Protein AF-A0A7C6UXP1-F1 (afdb_monomer)

pLDDT: mean 87.67, std 15.22, range [20.73, 98.5]

Mean predicted aligned error: 6.03 Å

Secondary structure (DSSP, 8-state):
-------B---B---S--STTSHHHHHHHHHTTT-S-TT-S---EEEEB-TT--TT-S-GGG-S-EEEE-GGGGGGEEEEES-GGG--S--EEGGGTHHHHHHHHHHHHHHSEETTEE---HHHHHHHHHS--SS--S----SS--EEEEE-S---HHHHEEEEEEEGGGTTSHHHHHHHHHHHHHTPEEEEEPP-EEEGGG--SSSS-THHHHHHHHHIIIIITT-SEEEHHHHHHHHHHHHH-GGGTTTT--HHHHHHHHHHHHHHHHHH-

Sequence (273 aa):
MTYGFVNLINLLFGGKSAFIGGDRFLWEQRIFFDAYPPESIDRPKYGALNIFQYIDGASARFGSCFFTLKQDLIHHCTFAYGDSSTNPDTLCTCDTFAAVLANLFKDVKSNCRMLNQGIASEQEALAVLLNPCSKPKYIGRNLDYCIEVHIHGDIFLKDDVDCFYMDQSFQDTSFATQAEIMCQKYNIELNWIPERRLNIHSIGELFRGPKIQLLAQRIDSIFGNGQGVVNAFLIGQASRDIDLYPEKWANLGNKEQLFQYIKQIWHTVAYFG

Nearest PDB structures (foldseek):
  7dn8-assembly4_G  TM=6.723E-01  e=3.198E-06  Salmonella enterica subsp. enterica serovar Typhimurium str. LT2
  7dn9-assembly4_G  TM=6.473E-01  e=1.816E-06  Salmonella enterica subsp. enterica serovar Typhimurium str. LT2
  7yw4-assembly1_A  TM=7.973E-01  e=7.224E-01  Saccharomyces cerevisiae S288C
  7dha-assembly1_A  TM=5.820E-01  e=2.387E+00  Homo sapiens
  2p1r-assembly2_D  TM=4.359E-01  e=5.406E+00  Salmonella enterica subsp. enterica serovar Typhimurium str. LT2

Solvent-accessible surface area (backbone atoms only — not comparable to full-atom values): 15069 Å² total; per-residue (Å²): 132,87,73,91,67,55,63,37,33,40,76,50,88,69,62,99,29,65,50,90,86,22,68,46,33,55,47,49,32,63,78,52,71,55,74,58,56,91,85,51,84,70,60,70,44,33,27,25,50,31,85,77,34,28,63,54,44,37,40,28,60,80,44,69,56,36,42,28,25,43,51,79,55,45,80,39,26,37,38,26,65,34,65,62,89,74,63,58,96,56,78,27,39,66,92,46,41,65,58,43,51,50,53,46,44,49,40,15,70,76,67,37,20,55,66,80,43,82,30,89,37,57,67,57,50,49,51,49,68,75,54,65,75,95,61,66,76,48,77,58,55,26,60,74,45,35,38,29,32,37,35,53,68,90,82,46,66,61,82,37,40,44,37,38,38,37,32,46,59,38,59,98,37,74,64,42,57,52,48,52,54,50,24,64,75,36,72,29,49,79,41,77,30,79,57,41,47,29,53,37,87,75,50,56,47,82,70,83,30,64,64,42,33,59,51,39,51,52,41,11,57,75,70,45,78,60,71,53,45,43,35,59,47,52,52,52,52,44,58,52,42,46,74,77,44,46,79,85,45,50,92,82,35,56,75,68,53,45,55,51,47,54,53,38,40,47,46,48,29,45,54,72,53

Radius of gyration: 19.45 Å; Cα contacts (8 Å, |Δi|>4): 464; chains: 1; bounding box: 44×47×47 Å

Foldseek 3Di:
DPPPDFQDFFFADPDPQCAPPGPVVVLQCVLVVNPAPNPRPWDWTKGFTCQQQALQHQALLGARKGFTWDPVLQQQKKKDFWDCSVVGPDIGGPVRCVVSVVVQQVCCVPPCDRFQHRHNHPVRVVVPNVDGDPDHDYHSLHHTGGTMMIGGDDDDLQPITAAMEHEPVCPPHVVVVVVVVSCVVRVHHYHYDYWLKDQLVPDDQPQLGDLLSVVQQLLCVVPVVRPRMDTRVSLVVVLVCCVVPVVSVVVSHDPVVVVSSSSRNSSVSSNPD

Structure (mmCIF, N/CA/C/O backbone):
data_AF-A0A7C6UXP1-F1
#
_entry.id   AF-A0A7C6UXP1-F1
#
loop_
_atom_site.group_PDB
_atom_site.id
_atom_site.type_symbol
_atom_site.label_atom_id
_atom_site.label_alt_id
_atom_site.label_comp_id
_atom_site.label_asym_id
_atom_site.label_entity_id
_atom_site.label_seq_id
_atom_site.pdbx_PDB_ins_code
_atom_site.Cartn_x
_atom_site.Cartn_y
_atom_site.Cartn_z
_atom_site.occupancy
_atom_site.B_iso_or_equiv
_atom_site.auth_seq_id
_atom_site.auth_comp_id
_atom_site.auth_asym_id
_atom_site.auth_atom_id
_atom_site.pdbx_PDB_model_num
ATOM 1 N N . MET A 1 1 ? 6.575 -18.970 -22.494 1.00 25.41 1 MET A N 1
ATOM 2 C CA . MET A 1 1 ? 5.969 -19.279 -21.186 1.00 25.41 1 MET A CA 1
ATOM 3 C C . MET A 1 1 ? 5.063 -18.120 -20.845 1.00 25.41 1 MET A C 1
ATOM 5 O O . MET A 1 1 ? 5.551 -17.050 -20.520 1.00 25.41 1 MET A O 1
ATOM 9 N N . THR A 1 2 ? 3.767 -18.296 -21.064 1.00 20.73 2 THR A N 1
ATOM 10 C CA . THR A 1 2 ? 2.711 -17.366 -20.656 1.00 20.73 2 THR A CA 1
ATOM 11 C C . THR A 1 2 ? 2.689 -17.345 -19.135 1.00 20.73 2 THR A C 1
ATOM 13 O O . THR A 1 2 ? 2.105 -18.223 -18.503 1.00 20.73 2 THR A O 1
ATOM 16 N N . TYR A 1 3 ? 3.437 -16.415 -18.546 1.00 26.17 3 TYR A N 1
ATOM 17 C CA . TYR A 1 3 ? 3.461 -16.207 -17.108 1.00 26.17 3 TYR A CA 1
ATOM 18 C C . TYR A 1 3 ? 2.070 -15.733 -16.688 1.00 26.17 3 TYR A C 1
ATOM 20 O O . TYR A 1 3 ? 1.726 -14.573 -16.864 1.00 26.17 3 TYR A O 1
ATOM 28 N N . GLY A 1 4 ? 1.255 -16.653 -16.170 1.00 23.48 4 GLY A N 1
ATOM 29 C CA . GLY A 1 4 ? 0.053 -16.353 -15.397 1.00 23.48 4 GLY A CA 1
ATOM 30 C C . GLY A 1 4 ? 0.477 -15.802 -14.045 1.00 23.48 4 GLY A C 1
ATOM 31 O O . GLY A 1 4 ? 0.465 -16.498 -13.038 1.00 23.48 4 GLY A O 1
ATOM 32 N N . PHE A 1 5 ? 0.959 -14.571 -14.061 1.00 27.03 5 PHE A N 1
ATOM 33 C CA . PHE A 1 5 ? 1.295 -13.793 -12.893 1.00 27.03 5 PHE A CA 1
ATOM 34 C C . PHE A 1 5 ? 0.808 -12.397 -13.227 1.00 27.03 5 PHE A C 1
ATOM 36 O O . PHE A 1 5 ? 1.220 -11.828 -14.231 1.00 27.03 5 PHE A O 1
ATOM 43 N N . VAL A 1 6 ? -0.107 -11.872 -12.427 1.00 30.34 6 VAL A N 1
ATOM 44 C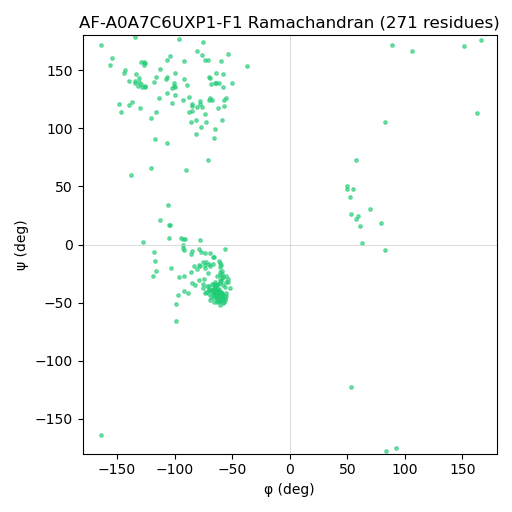 CA . VAL A 1 6 ? 0.183 -10.756 -11.537 1.00 30.34 6 VAL A CA 1
ATOM 45 C C . VAL A 1 6 ? -1.153 -10.133 -11.093 1.00 30.34 6 VAL A C 1
ATOM 47 O O . VAL A 1 6 ? -1.821 -9.479 -11.883 1.00 30.34 6 VAL A O 1
ATOM 50 N N . ASN A 1 7 ? -1.487 -10.247 -9.804 1.00 30.50 7 ASN A N 1
ATOM 51 C CA . ASN A 1 7 ? -2.390 -9.286 -9.164 1.00 30.50 7 ASN A CA 1
ATOM 52 C C . ASN A 1 7 ? -1.558 -8.018 -8.895 1.00 30.50 7 ASN A C 1
ATOM 54 O O . ASN A 1 7 ? -0.725 -8.010 -7.980 1.00 30.50 7 ASN A O 1
ATOM 58 N N . LEU A 1 8 ? -1.694 -6.988 -9.740 1.00 39.38 8 LEU A N 1
ATOM 59 C CA . LEU A 1 8 ? -0.901 -5.752 -9.653 1.00 39.38 8 LEU A CA 1
ATOM 60 C C . LEU A 1 8 ? -1.568 -4.731 -8.713 1.00 39.38 8 LEU A C 1
ATOM 62 O O . LEU A 1 8 ? -2.691 -4.338 -8.941 1.00 39.38 8 LEU A O 1
ATOM 66 N N . ILE A 1 9 ? -0.814 -4.233 -7.728 1.00 49.53 9 ILE A N 1
ATOM 67 C CA . ILE A 1 9 ? -0.727 -2.816 -7.299 1.00 49.53 9 ILE A CA 1
ATOM 68 C C . ILE A 1 9 ? -1.760 -2.192 -6.335 1.00 49.53 9 ILE A C 1
ATOM 70 O O . ILE A 1 9 ? -2.781 -1.633 -6.720 1.00 49.53 9 ILE A O 1
ATOM 74 N N . ASN A 1 10 ? -1.279 -2.018 -5.093 1.00 37.72 10 ASN A N 1
ATOM 75 C CA . ASN A 1 10 ? -1.648 -0.933 -4.173 1.00 37.72 10 ASN A CA 1
ATOM 76 C C . ASN A 1 10 ? -1.332 0.443 -4.780 1.00 37.72 10 ASN A C 1
ATOM 78 O O . ASN A 1 10 ? -0.167 0.807 -4.800 1.00 37.72 10 ASN A O 1
ATOM 82 N N . LEU A 1 11 ? -2.317 1.230 -5.213 1.00 33.97 11 LEU A N 1
ATOM 83 C CA . LEU A 1 11 ? -2.075 2.611 -5.648 1.00 33.97 11 LEU A CA 1
ATOM 84 C C . LEU A 1 11 ? -1.659 3.511 -4.483 1.00 33.97 11 LEU A C 1
ATOM 86 O O . LEU A 1 11 ? -2.385 3.628 -3.495 1.00 33.97 11 LEU A O 1
ATOM 90 N N . LEU A 1 12 ? -0.505 4.169 -4.615 1.00 43.88 12 LEU A N 1
ATOM 91 C CA . LEU A 1 12 ? 0.080 4.955 -3.533 1.00 43.88 12 LEU A CA 1
ATOM 92 C C . LEU A 1 12 ? 0.453 6.373 -3.908 1.00 43.88 12 LEU A C 1
ATOM 94 O O . LEU A 1 12 ? 1.128 6.648 -4.900 1.00 43.88 12 LEU A O 1
ATOM 98 N N . PHE A 1 13 ? 0.096 7.277 -3.003 1.00 37.66 13 PHE A N 1
ATOM 99 C CA . PHE A 1 13 ? 0.625 8.624 -2.975 1.00 37.66 13 PHE A CA 1
ATOM 100 C C . PHE A 1 13 ? 1.996 8.594 -2.288 1.00 37.66 13 PHE A C 1
ATOM 102 O O . PHE A 1 13 ? 2.103 8.642 -1.061 1.00 37.66 13 PHE A O 1
ATOM 109 N N . GLY A 1 14 ? 3.059 8.505 -3.095 1.00 41.62 14 GLY A N 1
ATOM 110 C CA . GLY A 1 14 ? 4.425 8.818 -2.667 1.00 41.62 14 GLY A CA 1
ATOM 111 C C . GLY A 1 14 ? 4.515 10.221 -2.046 1.00 41.62 14 GLY A C 1
ATOM 112 O O . GLY A 1 14 ? 3.602 11.029 -2.212 1.00 41.62 14 GLY A O 1
ATOM 113 N N . GLY A 1 15 ? 5.610 10.496 -1.326 1.00 46.91 15 GLY A N 1
ATOM 114 C CA . GLY A 1 15 ? 5.805 11.634 -0.410 1.00 46.91 15 GLY A CA 1
ATOM 115 C C . GLY A 1 15 ? 5.190 12.993 -0.798 1.00 46.91 15 GLY A C 1
ATOM 116 O O . GLY A 1 15 ? 5.040 13.329 -1.969 1.00 46.91 15 GLY A O 1
ATOM 117 N N . LYS A 1 16 ? 4.892 13.817 0.223 1.00 52.84 16 LYS A N 1
ATOM 118 C CA . LYS A 1 16 ? 4.207 15.133 0.141 1.00 52.84 16 LYS A CA 1
ATOM 119 C C . LYS A 1 16 ? 4.865 16.174 -0.789 1.00 52.84 16 LYS A C 1
ATOM 121 O O . LYS A 1 16 ? 4.321 17.258 -0.965 1.00 52.84 16 LYS A O 1
ATOM 126 N N . SER A 1 17 ? 6.018 15.866 -1.372 1.00 60.66 17 SER A N 1
ATOM 127 C CA . SER A 1 17 ? 6.845 16.746 -2.196 1.00 60.66 17 SER A CA 1
ATOM 128 C C . SER A 1 17 ? 6.765 16.427 -3.696 1.00 60.66 17 SER A C 1
ATOM 130 O O . SER A 1 17 ? 7.743 16.570 -4.423 1.00 60.66 17 SER A O 1
ATOM 132 N N . ALA A 1 18 ? 5.596 15.992 -4.178 1.00 60.34 18 ALA A N 1
ATOM 133 C CA . ALA A 1 18 ? 5.361 15.741 -5.605 1.00 60.34 18 ALA A CA 1
ATOM 134 C C . ALA A 1 18 ? 5.336 17.026 -6.465 1.00 60.34 18 ALA A C 1
ATOM 136 O O . ALA A 1 18 ? 5.280 16.933 -7.685 1.00 60.34 18 ALA A O 1
ATOM 137 N N . PHE A 1 19 ? 5.371 18.221 -5.871 1.00 70.81 19 PHE A N 1
ATOM 138 C CA . PHE A 1 19 ? 5.438 19.488 -6.609 1.00 70.81 19 PHE A CA 1
ATOM 139 C C . PHE A 1 19 ? 6.815 19.697 -7.267 1.00 70.81 19 PHE A C 1
ATOM 141 O O . PHE A 1 19 ? 7.807 19.098 -6.850 1.00 70.81 19 PHE A O 1
ATOM 148 N N . ILE A 1 20 ? 6.882 20.554 -8.293 1.00 78.31 20 ILE A N 1
ATOM 149 C CA . ILE A 1 20 ? 8.124 20.857 -9.026 1.00 78.31 20 ILE A CA 1
ATOM 150 C C . ILE A 1 20 ? 9.215 21.325 -8.052 1.00 78.31 20 ILE A C 1
ATOM 152 O O . ILE A 1 20 ? 9.008 22.255 -7.275 1.00 78.31 20 ILE A O 1
ATOM 156 N N . GLY A 1 21 ? 10.378 20.674 -8.100 1.00 78.19 21 GLY A N 1
ATOM 157 C CA . GLY A 1 21 ? 11.514 20.942 -7.211 1.00 78.19 21 GLY A CA 1
ATOM 158 C C . GLY A 1 21 ? 11.456 20.257 -5.838 1.00 78.19 21 GLY A C 1
ATOM 159 O O . GLY A 1 21 ? 12.424 20.343 -5.091 1.00 78.19 21 GLY A O 1
ATOM 160 N N . GLY A 1 22 ? 10.368 19.558 -5.498 1.00 80.94 22 GLY A N 1
ATOM 161 C CA . GLY A 1 22 ? 10.286 18.750 -4.280 1.00 80.94 22 GLY A CA 1
ATOM 162 C C . GLY A 1 22 ? 11.046 17.419 -4.382 1.00 80.94 22 GLY A C 1
ATOM 163 O O . GLY A 1 22 ? 11.348 16.948 -5.478 1.00 80.94 22 GLY A O 1
ATOM 164 N N . ASP A 1 23 ? 11.335 16.779 -3.241 1.00 82.06 23 ASP A N 1
ATOM 165 C CA . ASP A 1 23 ? 12.149 15.548 -3.195 1.00 82.06 23 ASP A CA 1
ATOM 166 C C . ASP A 1 23 ? 11.614 14.432 -4.090 1.00 82.06 23 ASP A C 1
ATOM 168 O O . ASP A 1 23 ? 12.385 13.805 -4.815 1.00 82.06 23 ASP A O 1
ATOM 172 N N . ARG A 1 24 ? 10.292 14.199 -4.073 1.00 81.69 24 ARG A N 1
ATOM 173 C CA . ARG A 1 24 ? 9.665 13.190 -4.933 1.00 81.69 24 ARG A CA 1
ATOM 174 C C . ARG A 1 24 ? 9.818 13.559 -6.405 1.00 81.69 24 ARG A C 1
ATOM 176 O O . ARG A 1 24 ? 10.104 12.682 -7.207 1.00 81.69 24 ARG A O 1
ATOM 183 N N . PHE A 1 25 ? 9.661 14.833 -6.763 1.00 83.31 25 PHE A N 1
ATOM 184 C CA . PHE A 1 25 ? 9.888 15.282 -8.134 1.00 83.31 25 PHE A CA 1
ATOM 185 C C . PHE A 1 25 ? 11.325 15.033 -8.589 1.00 83.31 25 PHE A C 1
ATOM 187 O O . PHE A 1 25 ? 11.524 14.382 -9.608 1.00 83.31 25 PHE A O 1
ATOM 194 N N . LEU A 1 26 ? 12.314 15.475 -7.813 1.00 85.88 26 LEU A N 1
ATOM 195 C CA . LEU A 1 26 ? 13.727 15.291 -8.152 1.00 85.88 26 LEU A CA 1
ATOM 196 C C . LEU A 1 26 ? 14.126 13.815 -8.201 1.00 85.88 26 LEU A C 1
ATOM 198 O O . LEU A 1 26 ? 14.971 13.424 -8.998 1.00 85.88 26 LEU A O 1
ATOM 202 N N . TRP A 1 27 ? 13.542 12.991 -7.337 1.00 86.94 27 TRP A N 1
ATOM 203 C CA . TRP A 1 27 ? 13.750 11.551 -7.363 1.00 86.94 27 TRP A CA 1
ATOM 204 C C . TRP A 1 27 ? 13.125 10.888 -8.597 1.00 86.94 27 TRP A C 1
ATOM 206 O O . TRP A 1 27 ? 13.815 10.113 -9.253 1.00 86.94 27 TRP A O 1
ATOM 216 N N . GLU A 1 28 ? 11.885 11.233 -8.957 1.00 88.06 28 GLU A N 1
ATOM 217 C CA . GLU A 1 28 ? 11.229 10.735 -10.175 1.00 88.06 28 GLU A CA 1
ATOM 218 C C . GLU A 1 28 ? 12.017 11.106 -11.439 1.00 88.06 28 GLU A C 1
ATOM 220 O O . GLU A 1 28 ? 12.207 10.253 -12.302 1.00 88.06 28 GLU A O 1
ATOM 225 N N . GLN A 1 29 ? 12.542 12.336 -11.513 1.00 87.62 29 GLN A N 1
ATOM 226 C CA . GLN A 1 29 ? 13.435 12.756 -12.601 1.00 87.62 29 GLN A CA 1
ATOM 227 C C . GLN A 1 29 ? 14.660 11.840 -12.713 1.00 87.62 29 GLN A C 1
ATOM 229 O O . GLN A 1 29 ? 14.973 11.339 -13.789 1.00 87.62 29 GLN A O 1
ATOM 234 N N . ARG A 1 30 ? 15.323 11.544 -11.587 1.00 88.00 30 ARG 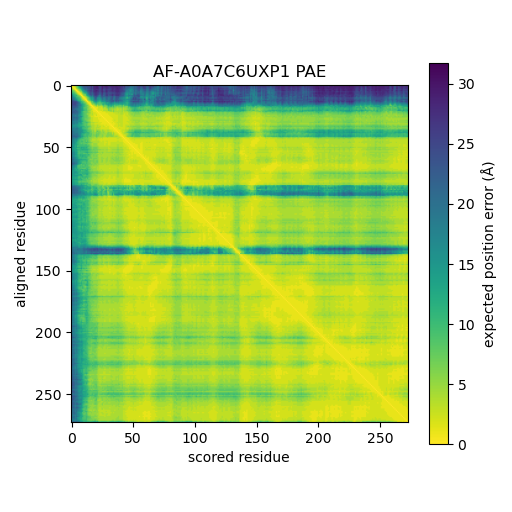A N 1
ATOM 235 C CA . ARG A 1 30 ? 16.515 10.683 -11.584 1.00 88.00 30 ARG A CA 1
ATOM 236 C C . ARG A 1 30 ? 16.208 9.244 -11.985 1.00 88.00 30 ARG A C 1
ATOM 238 O O . ARG A 1 30 ? 16.922 8.691 -12.812 1.00 88.00 30 ARG A O 1
ATOM 245 N N . ILE A 1 31 ? 15.196 8.625 -11.375 1.00 88.56 31 ILE A N 1
ATOM 246 C CA . ILE A 1 31 ? 14.943 7.188 -11.555 1.00 88.56 31 ILE A CA 1
ATOM 247 C C . ILE A 1 31 ? 14.331 6.867 -12.923 1.00 88.56 31 ILE A C 1
ATOM 249 O O . ILE A 1 31 ? 14.591 5.799 -13.470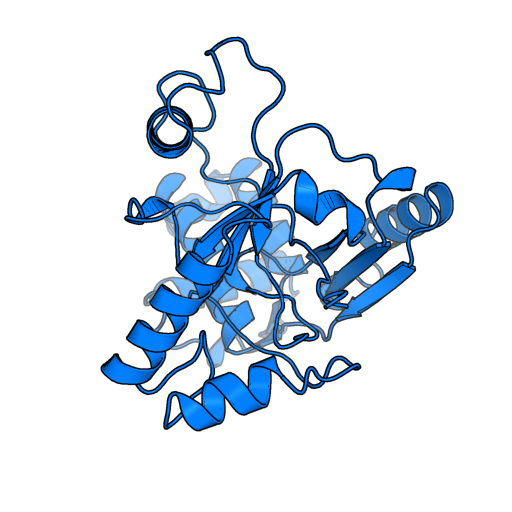 1.00 88.56 31 ILE A O 1
ATOM 253 N N . PHE A 1 32 ? 13.570 7.802 -13.500 1.00 90.25 32 PHE A N 1
ATOM 254 C CA . PHE A 1 32 ? 12.966 7.651 -14.825 1.00 90.25 32 PHE A CA 1
ATOM 255 C C . PHE A 1 32 ? 13.692 8.449 -15.912 1.00 90.25 32 PHE A C 1
ATOM 257 O O . PHE A 1 32 ? 13.127 8.649 -16.981 1.00 90.25 32 PHE A O 1
ATOM 264 N N . PHE A 1 33 ? 14.932 8.884 -15.662 1.00 89.06 33 PHE A N 1
ATOM 265 C CA . PHE A 1 33 ? 15.789 9.558 -16.646 1.00 89.06 33 PHE A CA 1
ATOM 266 C C . PHE A 1 33 ? 15.087 10.721 -17.369 1.00 89.06 33 PHE A C 1
ATOM 268 O O . PHE A 1 33 ? 15.063 10.778 -18.597 1.00 89.06 33 PHE A O 1
ATOM 275 N N . ASP A 1 34 ? 14.477 11.617 -16.592 1.00 89.25 34 ASP A N 1
ATOM 276 C CA . ASP A 1 34 ? 13.747 12.801 -17.063 1.00 89.25 34 ASP A CA 1
ATOM 277 C C . ASP A 1 34 ? 12.587 12.494 -18.038 1.00 89.25 34 ASP A C 1
ATOM 279 O O . ASP A 1 34 ? 12.123 13.372 -18.765 1.00 89.25 34 ASP A O 1
ATOM 283 N N . ALA A 1 35 ? 12.053 11.264 -18.031 1.00 89.75 35 ALA A N 1
ATOM 284 C CA . ALA A 1 35 ? 10.909 10.876 -18.867 1.00 89.75 35 ALA A CA 1
ATOM 285 C C . ALA A 1 35 ? 9.622 11.674 -18.577 1.00 89.75 35 ALA A C 1
ATOM 287 O O . ALA A 1 35 ? 8.681 11.638 -19.367 1.00 89.75 35 ALA A O 1
ATOM 288 N N . TYR A 1 36 ? 9.579 12.388 -17.449 1.00 88.38 36 TYR A N 1
ATOM 289 C CA . TYR A 1 36 ? 8.448 13.191 -17.001 1.00 88.38 36 TYR A CA 1
ATOM 290 C C . TYR A 1 36 ? 8.832 14.668 -16.929 1.00 88.38 36 TYR A C 1
ATOM 292 O O . TYR A 1 36 ? 9.277 15.112 -15.871 1.00 88.38 36 TYR A O 1
ATOM 300 N N . PRO A 1 37 ? 8.652 15.470 -17.989 1.00 85.25 37 PRO A N 1
ATOM 301 C CA . PRO A 1 37 ? 8.953 16.896 -17.917 1.00 85.25 37 PRO A CA 1
ATOM 302 C C . PRO A 1 37 ? 8.111 17.619 -16.839 1.00 85.25 37 PRO A C 1
ATOM 304 O O . PRO A 1 37 ? 7.049 17.114 -16.460 1.00 85.25 37 PRO A O 1
ATOM 307 N N . PRO A 1 38 ? 8.546 18.789 -16.324 1.00 82.88 38 PRO A N 1
ATOM 308 C CA . PRO A 1 38 ? 7.898 19.489 -15.204 1.00 82.88 38 PRO A CA 1
ATOM 309 C C . PRO A 1 38 ? 6.396 19.760 -15.369 1.00 82.88 38 PRO A C 1
ATOM 311 O O . PRO A 1 38 ? 5.655 19.764 -14.387 1.00 82.88 38 PRO A O 1
ATOM 314 N N . GLU A 1 39 ? 5.952 19.982 -16.601 1.00 83.38 39 GLU A N 1
ATOM 315 C CA . GLU A 1 39 ? 4.563 20.216 -16.997 1.00 83.38 39 GLU A CA 1
ATOM 316 C C . GLU A 1 39 ? 3.713 18.939 -17.096 1.00 83.38 39 GLU A C 1
ATOM 318 O O . GLU A 1 39 ? 2.509 19.027 -17.347 1.00 83.38 39 GLU A O 1
ATOM 323 N N . SER A 1 40 ? 4.312 17.760 -16.902 1.00 81.50 40 SER A N 1
ATOM 324 C CA . SER A 1 40 ? 3.605 16.483 -16.996 1.00 81.50 40 SER A CA 1
ATOM 325 C C . SER A 1 40 ? 2.517 16.390 -15.941 1.00 81.50 40 SER A C 1
ATOM 327 O O . SER A 1 40 ? 2.776 16.366 -14.734 1.00 81.50 40 SER A O 1
ATOM 329 N N . ILE A 1 41 ? 1.285 16.283 -16.424 1.00 77.06 41 ILE A N 1
ATOM 330 C CA . ILE A 1 41 ? 0.129 15.918 -15.608 1.00 77.06 41 ILE A CA 1
ATOM 331 C C . ILE A 1 41 ? 0.219 14.426 -15.268 1.00 77.06 41 ILE A C 1
ATOM 333 O O . ILE A 1 41 ? -0.001 14.032 -14.120 1.00 77.06 41 ILE A O 1
ATOM 337 N N . ASP A 1 42 ? 0.629 13.620 -16.249 1.00 79.19 42 ASP A N 1
ATOM 338 C CA . ASP A 1 42 ? 0.798 12.184 -16.093 1.00 79.19 42 ASP A CA 1
ATOM 339 C C . ASP A 1 42 ? 2.123 11.870 -15.424 1.00 79.19 42 ASP A C 1
ATOM 341 O O . ASP A 1 42 ? 3.205 12.174 -15.922 1.00 79.19 42 ASP A O 1
ATOM 345 N N . ARG A 1 43 ? 2.018 11.238 -14.263 1.00 84.44 43 ARG A N 1
ATOM 346 C CA . ARG A 1 43 ? 3.141 10.818 -13.430 1.00 84.44 43 ARG A CA 1
ATOM 347 C C . ARG A 1 43 ? 2.973 9.352 -13.076 1.00 84.44 43 ARG A C 1
ATOM 349 O O . ARG A 1 43 ? 1.842 8.854 -13.119 1.00 84.44 43 ARG A O 1
ATOM 356 N N . PRO A 1 44 ? 4.061 8.650 -12.736 1.00 88.75 44 PRO A N 1
ATOM 357 C CA . PRO A 1 44 ? 3.967 7.238 -12.444 1.00 88.75 44 PRO A CA 1
ATOM 358 C C . PRO A 1 44 ? 3.092 7.023 -11.210 1.00 88.75 44 PRO A C 1
ATOM 360 O O . PRO A 1 44 ? 3.145 7.775 -10.227 1.00 88.75 44 PRO A O 1
ATOM 363 N N . LYS A 1 45 ? 2.254 5.995 -11.283 1.00 89.62 45 LYS A N 1
ATOM 364 C CA . LYS A 1 45 ? 1.505 5.497 -10.134 1.00 89.62 45 LYS A CA 1
ATOM 365 C C . LYS A 1 45 ? 2.321 4.397 -9.468 1.00 89.62 45 LYS A C 1
ATOM 367 O O . LYS A 1 45 ? 2.974 3.610 -10.141 1.00 89.62 45 LYS A O 1
ATOM 372 N N . TYR A 1 46 ? 2.284 4.350 -8.147 1.00 86.94 46 TYR A N 1
ATOM 373 C CA . TYR A 1 46 ? 3.149 3.478 -7.358 1.00 86.94 46 TYR A CA 1
ATOM 374 C C . TYR A 1 46 ? 2.364 2.323 -6.782 1.00 86.94 46 TYR A C 1
ATOM 376 O O . TYR A 1 46 ? 1.228 2.536 -6.364 1.00 86.94 46 TYR A O 1
ATOM 384 N N . GLY A 1 47 ? 2.998 1.155 -6.713 1.00 89.38 47 GLY A N 1
ATOM 385 C CA . GLY A 1 47 ? 2.478 -0.026 -6.052 1.00 89.38 47 GLY A CA 1
ATOM 386 C C . GLY A 1 47 ? 3.524 -1.082 -5.771 1.00 89.38 47 GLY A C 1
ATOM 387 O O . GLY A 1 47 ? 4.721 -0.821 -5.778 1.00 89.38 47 GLY A O 1
ATOM 388 N N . ALA A 1 48 ? 3.056 -2.291 -5.485 1.00 91.25 48 ALA A N 1
ATOM 389 C CA . ALA A 1 48 ? 3.914 -3.421 -5.181 1.00 91.25 48 ALA A CA 1
ATOM 390 C C . ALA A 1 48 ? 3.327 -4.721 -5.735 1.00 91.25 48 ALA A C 1
ATOM 392 O O . ALA A 1 48 ? 2.106 -4.895 -5.808 1.00 91.25 48 ALA A O 1
ATOM 393 N N . LEU A 1 49 ? 4.217 -5.633 -6.118 1.00 91.44 49 LEU A N 1
ATOM 394 C CA . LEU A 1 49 ? 3.873 -6.922 -6.697 1.00 91.44 49 LEU A CA 1
ATOM 395 C C . LEU A 1 49 ? 3.579 -7.958 -5.601 1.00 91.44 49 LEU A C 1
ATOM 397 O O . LEU A 1 49 ? 4.455 -8.292 -4.800 1.00 91.44 49 LEU A O 1
ATOM 401 N N . ASN A 1 50 ? 2.362 -8.508 -5.5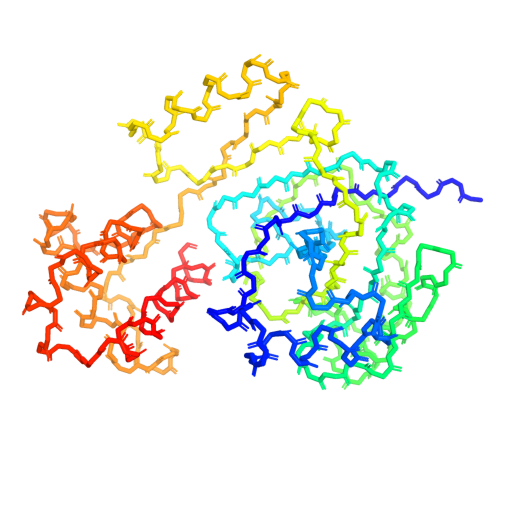78 1.00 89.88 50 ASN A N 1
ATOM 402 C CA . ASN A 1 50 ? 1.927 -9.449 -4.540 1.00 89.88 50 ASN A CA 1
ATOM 403 C C . ASN A 1 50 ? 2.221 -10.917 -4.910 1.00 89.88 50 ASN A C 1
ATOM 405 O O . ASN A 1 50 ? 1.300 -11.716 -5.081 1.00 89.88 50 ASN A O 1
ATOM 409 N N . ILE A 1 51 ? 3.503 -11.289 -5.041 1.00 88.00 51 ILE A N 1
ATOM 410 C CA . ILE A 1 51 ? 3.907 -12.649 -5.473 1.00 88.00 51 ILE A CA 1
ATOM 411 C C . ILE A 1 51 ? 3.429 -13.765 -4.529 1.00 88.00 51 ILE A C 1
ATOM 413 O O . ILE A 1 51 ? 3.227 -14.896 -4.961 1.00 88.00 51 ILE A O 1
ATOM 417 N N . PHE A 1 52 ? 3.226 -13.445 -3.248 1.00 87.44 52 PHE A N 1
ATOM 418 C CA . PHE A 1 52 ? 2.747 -14.385 -2.234 1.00 87.44 52 PHE A CA 1
ATOM 419 C C . PHE A 1 52 ? 1.225 -14.382 -2.064 1.00 87.44 52 PHE A C 1
ATOM 421 O O . PHE A 1 52 ? 0.707 -15.182 -1.284 1.00 87.44 52 PHE A O 1
ATOM 428 N N . GLN A 1 53 ? 0.517 -13.508 -2.787 1.00 87.31 53 GLN A N 1
ATOM 429 C CA . GLN A 1 53 ? -0.934 -13.334 -2.698 1.00 87.31 53 GLN A CA 1
ATOM 430 C C . GLN A 1 53 ? -1.407 -13.163 -1.253 1.00 87.31 53 GLN A C 1
ATOM 432 O O . GLN A 1 53 ? -2.344 -13.820 -0.798 1.00 87.31 53 GLN A O 1
ATOM 437 N N . TYR A 1 54 ? -0.744 -12.288 -0.499 1.00 89.69 54 TYR A N 1
ATOM 438 C CA . TYR A 1 54 ? -1.229 -11.942 0.827 1.00 89.69 54 TYR A CA 1
ATOM 439 C C . TYR A 1 54 ? -2.612 -11.312 0.728 1.00 89.69 54 TYR A C 1
ATOM 441 O O . TYR A 1 54 ? -2.849 -10.472 -0.145 1.00 89.69 54 TYR A O 1
ATOM 449 N N . ILE A 1 55 ? -3.493 -11.699 1.654 1.00 89.94 55 ILE A N 1
ATOM 450 C CA . ILE A 1 55 ? -4.852 -11.145 1.781 1.00 89.94 55 ILE A CA 1
ATOM 451 C C . ILE A 1 55 ? -4.791 -9.624 1.920 1.00 89.94 55 ILE A C 1
ATOM 453 O O . ILE A 1 55 ? -5.673 -8.907 1.472 1.00 89.94 55 ILE A O 1
ATOM 457 N N . ASP A 1 56 ? -3.728 -9.138 2.545 1.00 89.81 56 ASP A N 1
ATOM 458 C CA . ASP A 1 56 ? -3.592 -7.782 3.029 1.00 89.81 56 ASP A CA 1
ATOM 459 C C . ASP A 1 56 ? -2.656 -6.927 2.148 1.00 89.81 56 ASP A C 1
ATOM 461 O O . ASP A 1 56 ? -2.231 -5.844 2.558 1.00 89.81 56 ASP A O 1
ATOM 465 N N . GLY A 1 57 ? -2.395 -7.413 0.927 1.00 90.00 57 GLY A N 1
ATOM 466 C CA . GLY A 1 57 ? -1.617 -6.753 -0.117 1.00 90.00 57 GLY A CA 1
ATOM 467 C C . GLY A 1 57 ? -0.116 -7.049 -0.054 1.00 90.00 57 GLY A C 1
ATOM 468 O O . GLY A 1 57 ? 0.402 -7.639 0.891 1.00 90.00 57 GLY A O 1
ATOM 469 N N . ALA A 1 58 ? 0.617 -6.619 -1.084 1.00 89.94 58 ALA A N 1
ATOM 470 C CA . ALA A 1 58 ? 2.063 -6.846 -1.171 1.00 89.94 58 ALA A CA 1
ATOM 471 C C . ALA A 1 58 ? 2.851 -6.123 -0.065 1.00 89.94 58 ALA A C 1
ATOM 473 O O . ALA A 1 58 ? 3.888 -6.615 0.375 1.00 89.94 58 ALA A O 1
ATOM 474 N N . SER A 1 59 ? 2.364 -4.962 0.381 1.00 89.31 59 SER A N 1
ATOM 475 C CA . SER A 1 59 ? 2.891 -4.249 1.541 1.00 89.31 59 SER A CA 1
ATOM 476 C C . SER A 1 59 ? 1.780 -3.480 2.251 1.00 89.31 59 SER A C 1
ATOM 478 O O . SER A 1 59 ? 1.144 -2.589 1.685 1.00 89.31 59 SER A O 1
ATOM 480 N N . ALA A 1 60 ? 1.583 -3.810 3.524 1.00 89.38 60 ALA A N 1
ATOM 481 C CA . ALA A 1 60 ? 0.637 -3.169 4.423 1.00 89.38 60 ALA A CA 1
ATOM 482 C C . ALA A 1 60 ? 1.098 -1.767 4.851 1.00 89.38 60 ALA A C 1
ATOM 484 O O . ALA A 1 60 ? 0.297 -0.970 5.327 1.00 89.38 60 ALA A O 1
ATOM 485 N N . ARG A 1 61 ? 2.374 -1.404 4.649 1.00 86.75 61 ARG A N 1
ATOM 486 C CA . ARG A 1 61 ? 2.905 -0.061 4.972 1.00 86.75 61 ARG A CA 1
ATOM 487 C C . ARG A 1 61 ? 2.120 1.069 4.305 1.00 86.75 61 ARG A C 1
ATOM 489 O O . ARG A 1 61 ? 2.073 2.191 4.797 1.00 86.75 61 ARG A O 1
ATOM 496 N N . PHE A 1 62 ? 1.509 0.741 3.186 1.00 81.56 62 PHE A N 1
ATOM 497 C CA . PHE A 1 62 ? 0.898 1.645 2.239 1.00 81.56 62 PHE A CA 1
ATOM 498 C C . PHE A 1 62 ? -0.541 2.038 2.565 1.00 81.56 62 PHE A C 1
ATOM 500 O O . PHE A 1 62 ? -0.984 3.116 2.178 1.00 81.56 62 PHE A O 1
ATOM 507 N N . GLY A 1 63 ? -1.242 1.217 3.335 1.00 88.94 63 GLY A N 1
ATOM 508 C CA . GLY A 1 63 ? -2.602 1.507 3.753 1.00 88.94 63 GLY A CA 1
ATOM 509 C C . GLY A 1 63 ? -3.398 0.237 3.983 1.00 88.94 63 GLY A C 1
ATOM 510 O O . GLY A 1 63 ? -2.953 -0.873 3.694 1.00 88.94 63 GLY A O 1
ATOM 511 N N . SER A 1 64 ? -4.585 0.425 4.540 1.00 91.50 64 SER A N 1
ATOM 512 C CA . SER A 1 64 ? -5.540 -0.629 4.872 1.00 91.50 64 SER A CA 1
ATOM 513 C C . SER A 1 64 ? -6.448 -1.012 3.703 1.00 91.50 64 SER A C 1
ATOM 515 O O . SER A 1 64 ? -7.180 -1.988 3.798 1.00 91.50 64 SER A O 1
ATOM 517 N N . CYS A 1 65 ? -6.409 -0.272 2.599 1.00 92.69 65 CYS A N 1
ATOM 518 C CA . CYS A 1 65 ? -7.230 -0.528 1.422 1.00 92.69 65 CYS A CA 1
ATOM 519 C C . CYS A 1 65 ? -6.359 -0.458 0.172 1.00 92.69 65 CYS A C 1
ATOM 521 O O . CYS A 1 65 ? -5.419 0.339 0.117 1.00 92.69 65 CYS A O 1
ATOM 523 N N . PHE A 1 66 ? -6.671 -1.267 -0.834 1.00 92.88 66 PHE A N 1
ATOM 524 C CA . PHE A 1 66 ? -5.900 -1.304 -2.070 1.00 92.88 66 PHE A CA 1
ATOM 525 C C . PHE A 1 66 ? -6.707 -1.824 -3.250 1.00 92.88 66 PHE A C 1
ATOM 527 O O . PHE A 1 66 ? -7.651 -2.588 -3.088 1.00 92.88 66 PHE A O 1
ATOM 534 N N . PHE A 1 67 ? -6.307 -1.426 -4.451 1.00 93.75 67 PHE A N 1
ATOM 535 C CA . PHE A 1 67 ? -6.809 -2.022 -5.679 1.00 93.75 67 PHE A CA 1
ATOM 536 C C . PHE A 1 67 ? -5.909 -3.172 -6.117 1.00 93.75 67 PHE A C 1
ATOM 538 O O . PHE A 1 67 ? -4.746 -3.261 -5.736 1.00 93.75 67 PHE A O 1
ATOM 545 N N . THR A 1 68 ? -6.468 -4.055 -6.924 1.00 93.50 68 THR A N 1
ATOM 546 C CA . THR A 1 68 ? -5.707 -4.944 -7.792 1.00 93.50 68 THR A CA 1
ATOM 547 C C . THR A 1 68 ? -6.05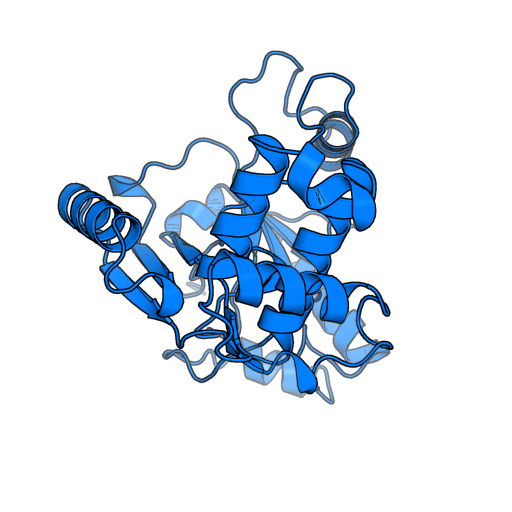7 -4.592 -9.223 1.00 93.50 68 THR A C 1
ATOM 549 O O . THR A 1 68 ? -7.179 -4.185 -9.518 1.00 93.50 68 THR A O 1
ATOM 552 N N . LEU A 1 69 ? -5.073 -4.691 -10.094 1.00 93.38 69 LEU A N 1
ATOM 553 C CA . LEU A 1 69 ? -5.132 -4.289 -11.480 1.00 93.38 69 LEU A CA 1
ATOM 554 C C . LEU A 1 69 ? -5.045 -5.522 -12.363 1.00 93.38 69 LEU A C 1
ATOM 556 O O . LEU A 1 69 ? -4.400 -6.515 -12.005 1.00 93.38 69 LEU A O 1
ATOM 560 N N . LYS A 1 70 ? -5.667 -5.420 -13.533 1.00 91.88 70 LYS A N 1
ATOM 561 C CA . LYS A 1 70 ? -5.643 -6.456 -14.556 1.00 91.88 70 LYS A CA 1
ATOM 562 C C . LYS A 1 70 ? -4.222 -6.665 -15.066 1.00 91.88 70 LYS A C 1
ATOM 564 O O . LYS A 1 70 ? -3.421 -5.734 -15.159 1.00 91.88 70 LYS A O 1
ATOM 569 N N . GLN A 1 71 ? -3.933 -7.909 -15.428 1.00 88.56 71 GLN A N 1
ATOM 570 C CA . GLN A 1 71 ? -2.593 -8.342 -15.807 1.00 88.56 71 GLN A CA 1
ATOM 571 C C . GLN A 1 71 ? -2.024 -7.576 -17.014 1.00 88.56 71 GLN A C 1
ATOM 573 O O . GLN A 1 71 ? -0.819 -7.344 -17.065 1.00 88.56 71 GLN A O 1
ATOM 578 N N . ASP A 1 72 ? -2.870 -7.137 -17.948 1.00 89.44 72 ASP A N 1
ATOM 579 C CA . ASP A 1 72 ? -2.447 -6.444 -19.173 1.00 89.44 72 ASP A CA 1
ATOM 580 C C . ASP A 1 72 ? -1.661 -5.149 -18.893 1.00 89.44 72 ASP A C 1
ATOM 582 O O . ASP A 1 72 ? -0.781 -4.771 -19.672 1.00 89.44 72 ASP A O 1
ATOM 586 N N . LEU A 1 73 ? -1.877 -4.517 -17.731 1.00 91.88 73 LEU A N 1
ATOM 587 C CA . LEU A 1 73 ? -1.111 -3.342 -17.311 1.00 91.88 73 LEU A CA 1
ATOM 588 C C . LEU A 1 73 ? 0.368 -3.630 -17.022 1.00 91.88 73 LEU A C 1
ATOM 590 O O . LEU A 1 73 ? 1.154 -2.690 -16.900 1.00 91.88 73 LEU A O 1
ATOM 594 N N . ILE A 1 74 ? 0.796 -4.893 -16.950 1.00 92.56 74 ILE A N 1
ATOM 595 C CA . ILE A 1 74 ? 2.201 -5.246 -16.699 1.00 92.56 74 ILE A CA 1
ATOM 596 C C . ILE A 1 74 ? 3.154 -4.661 -17.757 1.00 92.56 74 ILE A C 1
ATOM 598 O O . ILE A 1 74 ? 4.304 -4.347 -17.448 1.00 92.56 74 ILE A O 1
ATOM 602 N N . HIS A 1 75 ? 2.674 -4.457 -18.987 1.00 93.94 75 HIS A N 1
ATOM 603 C CA . HIS A 1 75 ? 3.444 -3.854 -20.080 1.00 93.94 75 HIS A CA 1
ATOM 604 C C . HIS A 1 75 ? 3.652 -2.344 -19.913 1.00 93.94 75 HIS A C 1
ATOM 606 O O . HIS A 1 75 ? 4.568 -1.776 -20.501 1.00 93.94 75 HIS A O 1
ATOM 612 N N . HIS A 1 76 ? 2.845 -1.711 -19.063 1.00 93.31 76 HIS A N 1
ATOM 613 C CA . HIS A 1 76 ? 2.958 -0.307 -18.680 1.00 93.31 76 HIS A CA 1
ATOM 614 C C . HIS A 1 76 ? 3.788 -0.114 -17.409 1.00 93.31 76 HIS A C 1
ATOM 616 O O . HIS A 1 76 ? 3.869 0.998 -16.893 1.00 93.31 76 HIS A O 1
ATOM 622 N N . CYS A 1 77 ? 4.381 -1.184 -16.875 1.00 94.56 77 CYS A N 1
ATOM 623 C CA . CYS A 1 77 ? 5.053 -1.153 -15.589 1.00 94.56 77 CYS A CA 1
ATOM 624 C C . CYS A 1 77 ? 6.576 -1.220 -15.712 1.00 94.56 77 CYS A C 1
ATOM 626 O O . CYS A 1 77 ? 7.125 -2.005 -16.494 1.00 94.56 77 CYS A O 1
ATOM 628 N N . THR A 1 78 ? 7.251 -0.469 -14.844 1.00 93.88 78 THR A N 1
ATOM 629 C CA . THR A 1 78 ? 8.613 -0.788 -14.420 1.00 93.88 78 THR A CA 1
ATOM 630 C C . THR A 1 78 ? 8.640 -1.317 -12.989 1.00 93.88 78 THR A C 1
ATOM 632 O O . THR A 1 78 ? 7.688 -1.159 -12.226 1.00 93.88 78 THR A O 1
ATOM 635 N N . PHE A 1 79 ? 9.712 -2.029 -12.649 1.00 93.06 79 PHE A N 1
ATOM 636 C CA . PHE A 1 79 ? 9.852 -2.796 -11.420 1.00 93.06 79 PHE A CA 1
ATOM 637 C C . PHE A 1 79 ? 11.212 -2.554 -10.778 1.00 93.06 79 PHE A C 1
ATOM 639 O O . PHE A 1 79 ? 12.239 -2.552 -11.465 1.00 93.06 79 PHE A O 1
ATOM 646 N N . ALA A 1 80 ? 11.220 -2.458 -9.451 1.00 91.50 80 ALA A N 1
ATOM 647 C CA . ALA A 1 80 ? 12.426 -2.408 -8.635 1.00 91.50 80 ALA A CA 1
ATOM 648 C C . ALA A 1 80 ? 12.328 -3.422 -7.486 1.00 91.50 80 ALA A C 1
ATOM 650 O O . ALA A 1 80 ? 11.269 -3.599 -6.887 1.00 91.50 80 ALA A O 1
ATOM 651 N N . TYR A 1 81 ? 13.428 -4.108 -7.166 1.00 90.25 81 TYR A N 1
ATOM 652 C CA . TYR A 1 81 ? 13.490 -4.942 -5.962 1.00 90.25 81 TYR A CA 1
ATOM 653 C C . TYR A 1 81 ? 13.880 -4.070 -4.763 1.00 90.25 81 TYR A C 1
ATOM 655 O O . TYR A 1 81 ? 14.998 -3.559 -4.721 1.00 90.25 81 TYR A O 1
ATOM 663 N N . GLY A 1 82 ? 12.977 -3.919 -3.793 1.00 80.31 82 GLY A N 1
ATOM 664 C CA . GLY A 1 82 ? 13.138 -3.030 -2.641 1.00 80.31 82 GLY A CA 1
ATOM 665 C C . GLY A 1 82 ? 12.553 -1.627 -2.847 1.00 80.31 82 GLY A C 1
ATOM 666 O O . GLY A 1 82 ? 11.901 -1.349 -3.848 1.00 80.31 82 GLY A O 1
ATOM 667 N N . ASP A 1 83 ? 12.778 -0.756 -1.859 1.00 71.25 83 ASP A N 1
ATOM 668 C CA . ASP A 1 83 ? 12.310 0.636 -1.852 1.00 71.25 83 ASP A CA 1
ATOM 669 C C . ASP A 1 83 ? 13.133 1.475 -2.833 1.00 71.25 83 ASP A C 1
ATOM 671 O O . ASP A 1 83 ? 14.326 1.727 -2.622 1.00 71.25 83 ASP A O 1
ATOM 675 N N . SER A 1 84 ? 12.497 1.936 -3.905 1.00 64.69 84 SER A N 1
ATOM 676 C CA . SER A 1 84 ? 13.186 2.654 -4.965 1.00 64.69 84 SER A CA 1
ATOM 677 C C . SER A 1 84 ? 13.600 4.087 -4.590 1.00 64.69 84 SER A C 1
ATOM 679 O O . SER A 1 84 ? 14.404 4.710 -5.292 1.00 64.69 84 SER A O 1
ATOM 681 N N . SER A 1 85 ? 13.173 4.596 -3.426 1.00 60.31 85 SER A N 1
ATOM 682 C CA . SER A 1 85 ? 13.742 5.820 -2.837 1.00 60.31 85 SER A CA 1
ATOM 683 C C . SER A 1 85 ? 15.199 5.652 -2.397 1.00 60.31 85 SER A C 1
ATOM 685 O O . SER A 1 85 ? 15.918 6.641 -2.254 1.00 60.31 85 SER A O 1
ATOM 687 N N . THR A 1 86 ? 15.671 4.408 -2.256 1.00 64.44 86 THR A N 1
ATOM 688 C CA . THR A 1 86 ? 17.080 4.104 -1.967 1.00 64.44 86 THR A CA 1
ATOM 689 C C . THR A 1 86 ? 17.997 4.208 -3.193 1.00 64.44 86 THR A C 1
ATOM 691 O O . THR A 1 86 ? 19.193 3.970 -3.066 1.00 64.44 86 THR A O 1
ATOM 694 N N . ASN A 1 87 ? 17.465 4.638 -4.348 1.00 64.56 87 ASN A N 1
ATOM 695 C CA . ASN A 1 87 ? 18.132 4.652 -5.656 1.00 64.56 87 ASN A CA 1
ATOM 696 C C . ASN A 1 87 ? 18.610 3.242 -6.048 1.00 64.56 87 ASN A C 1
ATOM 698 O O . ASN A 1 87 ? 19.805 2.957 -5.989 1.00 64.56 87 ASN A O 1
ATOM 702 N N . PRO A 1 88 ? 17.683 2.343 -6.416 1.00 68.81 88 PRO A N 1
ATOM 703 C CA . PRO A 1 88 ? 18.023 0.976 -6.748 1.00 68.81 88 PRO A CA 1
ATOM 704 C C . PRO A 1 88 ? 18.894 0.972 -8.000 1.00 68.81 88 PRO A C 1
ATOM 706 O O . PRO A 1 88 ? 18.611 1.671 -8.972 1.00 68.81 88 PRO A O 1
ATOM 709 N N . ASP A 1 89 ? 19.914 0.121 -8.001 1.00 67.00 89 ASP A N 1
ATOM 710 C CA . ASP A 1 89 ? 20.851 0.006 -9.122 1.00 67.00 89 ASP A CA 1
ATOM 711 C C . ASP A 1 89 ? 20.193 -0.539 -10.402 1.00 67.00 89 ASP A C 1
ATOM 713 O O . ASP A 1 89 ? 20.819 -0.593 -11.460 1.00 67.00 89 ASP A O 1
ATOM 717 N N . THR A 1 90 ? 18.958 -1.047 -10.321 1.00 79.56 90 THR A N 1
ATOM 718 C CA . THR A 1 90 ? 18.308 -1.722 -11.446 1.00 79.56 90 THR A CA 1
ATOM 719 C C . THR A 1 90 ? 16.801 -1.500 -11.455 1.00 79.56 90 THR A C 1
ATOM 721 O O . THR A 1 90 ? 16.082 -2.000 -10.590 1.00 79.56 90 THR A O 1
ATOM 724 N N . LEU A 1 91 ? 16.338 -0.794 -12.486 1.00 88.88 91 LEU A N 1
ATOM 725 C CA . LEU A 1 91 ? 14.937 -0.677 -12.875 1.00 88.88 91 LEU A CA 1
ATOM 726 C C . LEU A 1 91 ? 14.694 -1.586 -14.087 1.00 88.88 91 LEU A C 1
ATOM 728 O O . LEU A 1 91 ? 15.506 -1.609 -15.012 1.00 88.88 91 LEU A O 1
ATOM 732 N N . CYS A 1 92 ? 13.606 -2.351 -14.075 1.00 91.19 92 CYS A N 1
ATOM 733 C CA . CYS A 1 92 ? 13.297 -3.325 -15.128 1.00 91.19 92 CYS A CA 1
ATOM 734 C C . CYS A 1 92 ? 11.906 -3.091 -15.703 1.00 91.19 92 CYS A C 1
ATOM 736 O O . CYS A 1 92 ? 11.032 -2.596 -15.007 1.00 91.19 92 CYS A O 1
ATOM 738 N N . THR A 1 93 ? 11.671 -3.537 -16.930 1.00 93.88 93 THR A N 1
ATOM 739 C CA . THR A 1 93 ? 10.326 -3.711 -17.500 1.00 93.88 93 THR A CA 1
ATOM 740 C C . THR A 1 93 ? 9.878 -5.165 -17.340 1.00 93.88 93 THR A C 1
ATOM 742 O O . THR A 1 93 ? 10.650 -6.016 -16.887 1.00 93.88 93 THR A O 1
ATOM 745 N N . CYS A 1 94 ? 8.648 -5.486 -17.750 1.00 93.44 94 CYS A N 1
ATOM 746 C CA . CYS A 1 94 ? 8.197 -6.878 -17.825 1.00 93.44 94 CYS A CA 1
ATOM 747 C C . CYS A 1 94 ? 9.110 -7.757 -18.712 1.00 93.44 94 CYS A C 1
ATOM 749 O O . CYS A 1 94 ? 9.402 -8.894 -18.344 1.00 93.44 94 CYS A O 1
ATOM 751 N N . ASP A 1 95 ? 9.652 -7.213 -19.808 1.00 94.19 95 ASP A N 1
ATOM 752 C CA . ASP A 1 95 ? 10.556 -7.934 -20.721 1.00 94.19 95 ASP A CA 1
ATOM 753 C C . ASP A 1 95 ? 11.945 -8.196 -20.119 1.00 94.19 95 ASP A C 1
ATOM 755 O O . ASP A 1 95 ? 12.642 -9.134 -20.508 1.00 94.19 95 ASP A O 1
ATOM 759 N N . THR A 1 96 ? 12.362 -7.373 -19.153 1.00 94.62 96 THR A N 1
ATOM 760 C CA . THR A 1 96 ? 13.680 -7.449 -18.501 1.00 94.62 96 THR A CA 1
ATOM 761 C C . THR A 1 96 ? 13.593 -7.855 -17.027 1.00 94.62 96 THR A C 1
ATOM 763 O O . THR A 1 96 ? 14.542 -7.681 -16.260 1.00 94.62 96 THR A O 1
ATOM 766 N N . PHE A 1 97 ? 12.482 -8.485 -16.626 1.00 92.50 97 PHE A N 1
ATOM 767 C CA . PHE A 1 97 ? 12.180 -8.842 -15.232 1.00 92.50 97 PHE A CA 1
ATOM 768 C C . PHE A 1 97 ? 13.216 -9.775 -14.573 1.00 92.50 97 PHE A C 1
ATOM 770 O O . PHE A 1 97 ? 13.312 -9.856 -13.347 1.00 92.50 97 PHE A O 1
ATOM 777 N N . ALA A 1 98 ? 14.051 -10.447 -15.371 1.00 92.88 98 ALA A N 1
ATOM 778 C CA . ALA A 1 98 ? 15.163 -11.263 -14.889 1.00 92.88 98 ALA A CA 1
ATOM 779 C C . ALA A 1 98 ? 16.112 -10.507 -13.937 1.00 92.88 98 ALA A C 1
ATOM 781 O O . ALA A 1 98 ? 16.684 -11.126 -13.041 1.00 92.88 98 ALA A O 1
ATOM 782 N N . ALA A 1 99 ? 16.264 -9.187 -14.076 1.00 91.06 99 ALA A N 1
ATOM 783 C CA . ALA A 1 99 ? 17.107 -8.409 -13.169 1.00 91.06 99 ALA A CA 1
ATOM 784 C C . ALA A 1 99 ? 16.489 -8.239 -11.764 1.00 91.06 99 ALA A C 1
ATOM 786 O O . ALA A 1 99 ? 17.211 -8.327 -10.768 1.00 91.06 99 ALA A O 1
ATOM 787 N N . VAL A 1 100 ? 15.160 -8.097 -11.660 1.00 92.38 100 VAL A N 1
ATOM 788 C CA . VAL A 1 100 ? 14.447 -8.156 -10.369 1.00 92.38 100 VAL A CA 1
ATOM 789 C C . VAL A 1 100 ? 14.659 -9.521 -9.722 1.00 92.38 100 VAL A C 1
ATOM 791 O O . VAL A 1 100 ? 15.018 -9.592 -8.548 1.00 92.38 100 VAL A O 1
ATOM 794 N N . LEU A 1 101 ? 14.508 -10.602 -10.497 1.00 93.19 101 LEU A N 1
ATOM 795 C CA . LEU A 1 101 ? 14.749 -11.960 -10.006 1.00 93.19 101 LEU A CA 1
ATOM 796 C C . LEU A 1 101 ? 16.193 -12.139 -9.526 1.00 93.19 101 LEU A C 1
ATOM 798 O O . LEU A 1 101 ? 16.412 -12.700 -8.457 1.00 93.19 101 LEU A O 1
ATOM 802 N N . ALA A 1 102 ? 17.178 -11.622 -10.262 1.00 93.56 102 ALA A N 1
ATOM 803 C CA . ALA A 1 102 ? 18.579 -11.695 -9.862 1.00 93.56 102 ALA A CA 1
ATOM 804 C C . ALA A 1 102 ? 18.831 -11.006 -8.511 1.00 93.56 102 ALA A C 1
ATOM 806 O O . ALA A 1 102 ? 19.537 -11.557 -7.668 1.00 93.56 102 ALA A O 1
ATOM 807 N N . ASN A 1 103 ? 18.244 -9.828 -8.275 1.00 92.50 103 ASN A N 1
ATOM 808 C CA . ASN A 1 103 ? 18.376 -9.129 -6.993 1.00 92.50 103 ASN A CA 1
ATOM 809 C C . ASN A 1 103 ? 17.617 -9.833 -5.859 1.00 92.50 103 ASN A C 1
ATOM 811 O O . ASN A 1 103 ? 18.135 -9.916 -4.746 1.00 92.50 103 ASN A O 1
ATOM 815 N N . LEU A 1 104 ? 16.463 -10.431 -6.156 1.00 93.44 104 LEU A N 1
ATOM 816 C CA . LEU A 1 104 ? 15.741 -11.291 -5.221 1.00 93.44 104 LEU A CA 1
ATOM 817 C C . LEU A 1 104 ? 16.587 -12.502 -4.799 1.00 93.44 104 LEU A C 1
ATOM 819 O O . LEU A 1 104 ? 16.737 -12.748 -3.605 1.00 93.44 104 LEU A O 1
ATOM 823 N N . PHE A 1 105 ? 17.196 -13.234 -5.739 1.00 95.19 105 PHE A N 1
ATOM 824 C CA . PHE A 1 105 ? 18.047 -14.386 -5.409 1.00 95.19 105 PHE A CA 1
ATOM 825 C C . PHE A 1 105 ? 19.317 -13.984 -4.647 1.00 95.19 105 PHE A C 1
ATOM 827 O O . PHE A 1 105 ? 19.738 -14.703 -3.740 1.00 95.19 105 PHE A O 1
ATOM 834 N N . LYS A 1 106 ? 19.894 -12.809 -4.938 1.00 93.75 106 LYS A N 1
ATOM 835 C CA . LYS A 1 106 ? 20.981 -12.248 -4.117 1.00 93.75 106 LYS A CA 1
ATOM 836 C C . LYS A 1 106 ? 20.532 -12.019 -2.671 1.00 93.75 106 LYS A C 1
ATOM 838 O O . LYS A 1 106 ? 21.264 -12.398 -1.763 1.00 93.75 106 LYS A O 1
ATOM 843 N N . ASP A 1 107 ? 19.346 -11.449 -2.447 1.00 92.88 107 ASP A N 1
ATOM 844 C CA . ASP A 1 107 ? 18.806 -11.235 -1.094 1.00 92.88 107 ASP A CA 1
ATOM 845 C C . ASP A 1 107 ? 18.542 -12.566 -0.373 1.00 92.88 107 ASP A C 1
ATOM 847 O O . ASP A 1 107 ? 18.913 -12.711 0.791 1.00 92.88 107 ASP A O 1
ATOM 851 N N . VAL A 1 108 ? 18.027 -13.580 -1.080 1.00 95.69 108 VAL A N 1
ATOM 852 C CA . VAL A 1 108 ? 17.890 -14.950 -0.548 1.00 95.69 108 VAL A CA 1
ATOM 853 C C . VAL A 1 108 ? 19.241 -15.493 -0.100 1.00 95.69 108 VAL A C 1
ATOM 855 O O . VAL A 1 108 ? 19.378 -15.956 1.030 1.00 95.69 108 VAL A O 1
ATOM 858 N N . LYS A 1 109 ? 20.262 -15.394 -0.951 1.00 96.31 109 LYS A N 1
ATOM 859 C CA . LYS A 1 109 ? 21.603 -15.899 -0.652 1.00 96.31 109 LYS A CA 1
ATOM 860 C C . LYS A 1 109 ? 22.275 -15.164 0.509 1.00 96.31 109 LYS A C 1
ATOM 862 O O . LYS A 1 109 ? 22.993 -15.785 1.288 1.00 96.31 109 LYS A O 1
ATOM 867 N N . SER A 1 110 ? 22.085 -13.851 0.605 1.00 95.38 110 SER A N 1
ATOM 868 C CA . SER A 1 110 ? 22.748 -13.016 1.610 1.00 95.38 110 SER A CA 1
ATOM 869 C C . SER A 1 110 ? 22.027 -12.991 2.954 1.00 95.38 110 SER A C 1
ATOM 871 O O . SER A 1 110 ? 22.687 -12.874 3.983 1.00 95.38 110 SER A O 1
ATOM 873 N N . ASN A 1 111 ? 20.697 -13.085 2.954 1.00 94.88 111 ASN A N 1
ATOM 874 C CA . ASN A 1 111 ? 19.869 -12.815 4.130 1.00 94.88 111 ASN A CA 1
ATOM 875 C C . ASN A 1 111 ? 18.898 -13.954 4.475 1.00 94.88 111 ASN A C 1
ATOM 877 O O . ASN A 1 111 ? 18.118 -13.807 5.415 1.00 94.88 111 ASN A O 1
ATOM 881 N N . CYS A 1 112 ? 18.923 -15.069 3.736 1.00 95.00 112 CYS A N 1
ATOM 882 C CA . CYS A 1 112 ? 18.015 -16.208 3.914 1.00 95.00 112 CYS A CA 1
ATOM 883 C C . CYS A 1 112 ? 16.535 -15.791 3.926 1.00 95.00 112 CYS A C 1
ATOM 885 O O . CYS A 1 112 ? 15.735 -16.270 4.738 1.00 95.00 112 CYS A O 1
ATOM 887 N N . ARG A 1 113 ? 16.167 -14.860 3.039 1.00 93.62 113 ARG A N 1
ATOM 888 C CA . ARG A 1 113 ? 14.794 -14.370 2.900 1.00 93.62 113 ARG A CA 1
ATOM 889 C C . ARG A 1 113 ? 14.423 -14.093 1.451 1.00 93.62 113 ARG A C 1
ATOM 891 O O . ARG A 1 113 ? 15.257 -13.668 0.661 1.00 93.62 113 ARG A O 1
ATOM 898 N N . MET A 1 114 ? 13.145 -14.247 1.142 1.00 92.69 114 MET A N 1
ATOM 899 C CA . MET A 1 114 ? 12.527 -13.747 -0.080 1.00 92.69 114 MET A CA 1
ATOM 900 C C . MET A 1 114 ? 11.413 -12.790 0.323 1.00 92.69 114 MET A C 1
ATOM 902 O O . MET A 1 114 ? 10.390 -13.210 0.868 1.00 92.69 114 MET A O 1
ATOM 906 N N . LEU A 1 115 ? 11.623 -11.496 0.083 1.00 91.62 115 LEU A N 1
ATOM 907 C CA . LEU A 1 115 ? 10.797 -10.436 0.659 1.00 91.62 115 LEU A CA 1
ATOM 908 C C . LEU A 1 115 ? 10.717 -10.567 2.197 1.00 91.62 115 LEU A C 1
ATOM 910 O O . LEU A 1 115 ? 11.744 -10.571 2.870 1.00 91.62 115 LEU A O 1
ATOM 914 N N . ASN A 1 116 ? 9.513 -10.687 2.763 1.00 91.75 116 ASN A N 1
ATOM 915 C CA . ASN A 1 116 ? 9.278 -10.861 4.198 1.00 91.75 116 ASN A CA 1
ATOM 916 C C . ASN A 1 116 ? 9.210 -12.332 4.657 1.00 91.75 116 ASN A C 1
ATOM 918 O O . ASN A 1 116 ? 8.899 -12.572 5.822 1.00 91.75 116 ASN A O 1
ATOM 922 N N . GLN A 1 117 ? 9.465 -13.307 3.778 1.00 91.56 117 GLN A N 1
ATOM 923 C CA . GLN A 1 117 ? 9.466 -14.732 4.129 1.00 91.56 117 GLN A CA 1
ATOM 924 C C . GLN A 1 117 ? 10.888 -15.245 4.332 1.00 91.56 117 GLN A C 1
ATOM 926 O O . GLN A 1 117 ? 11.776 -14.927 3.543 1.00 91.56 117 GLN A O 1
ATOM 931 N N . GLY A 1 118 ? 11.097 -16.077 5.352 1.00 92.56 118 GLY A N 1
ATOM 932 C CA . GLY A 1 118 ? 12.344 -16.825 5.508 1.00 92.56 118 GLY A CA 1
ATOM 933 C C . GLY A 1 118 ? 12.438 -17.908 4.436 1.00 92.56 118 GLY A C 1
ATOM 934 O O . GLY A 1 118 ? 11.529 -18.723 4.323 1.00 92.56 118 GLY A O 1
ATOM 935 N N . ILE A 1 119 ? 13.515 -17.900 3.653 1.00 91.88 119 ILE A N 1
ATOM 936 C CA . ILE A 1 119 ? 13.778 -18.869 2.582 1.00 91.88 119 ILE A CA 1
ATOM 937 C C . ILE A 1 119 ? 15.247 -19.264 2.668 1.00 91.88 119 ILE A C 1
ATOM 939 O O . ILE A 1 119 ? 16.129 -18.408 2.615 1.00 91.88 119 ILE A O 1
ATOM 943 N N . ALA A 1 120 ? 15.519 -20.557 2.814 1.00 90.69 120 ALA A N 1
ATOM 944 C CA . ALA A 1 120 ? 16.847 -21.051 3.157 1.00 90.69 120 ALA A CA 1
ATOM 945 C C . ALA A 1 120 ? 17.800 -21.132 1.956 1.00 90.69 120 ALA A C 1
ATOM 947 O O . ALA A 1 120 ? 19.014 -21.201 2.146 1.00 90.69 120 ALA A O 1
ATOM 948 N N . SER A 1 121 ? 17.277 -21.176 0.725 1.00 95.50 121 SER A N 1
ATOM 949 C CA . SER A 1 121 ? 18.101 -21.378 -0.472 1.00 95.50 121 SER A CA 1
ATOM 950 C C . SER A 1 121 ? 17.491 -20.810 -1.752 1.00 95.50 121 SER A C 1
ATOM 952 O O . SER A 1 121 ? 16.279 -20.629 -1.869 1.00 95.50 121 SER A O 1
ATOM 954 N N . GLU A 1 122 ? 18.339 -20.597 -2.760 1.00 95.50 122 GLU A N 1
ATOM 955 C CA . GLU A 1 122 ? 17.918 -20.187 -4.105 1.00 95.50 122 GLU A CA 1
ATOM 956 C C . GLU A 1 122 ? 17.024 -21.254 -4.767 1.00 95.50 122 GLU A C 1
ATOM 958 O O . GLU A 1 122 ? 16.078 -20.922 -5.477 1.00 95.50 122 GLU A O 1
ATOM 963 N N . GLN A 1 123 ? 17.259 -22.541 -4.495 1.00 95.00 123 GLN A N 1
ATOM 964 C CA . GLN A 1 123 ? 16.433 -23.641 -4.999 1.00 95.00 123 GLN A CA 1
ATOM 965 C C . GLN A 1 123 ? 15.019 -23.601 -4.416 1.00 95.00 123 GLN A C 1
ATOM 967 O O . GLN A 1 123 ? 14.047 -23.807 -5.142 1.00 95.00 123 GLN A O 1
ATOM 972 N N . GLU A 1 124 ? 14.898 -23.311 -3.120 1.00 93.94 124 GLU A N 1
ATOM 973 C CA . GLU A 1 124 ? 13.603 -23.138 -2.460 1.00 93.94 124 GLU A CA 1
ATOM 974 C C . GLU A 1 124 ? 12.864 -21.911 -3.009 1.00 93.94 124 GLU A C 1
ATOM 976 O O . GLU A 1 124 ? 11.698 -22.022 -3.386 1.00 93.94 124 GLU A O 1
ATOM 981 N N . ALA A 1 125 ? 13.550 -20.771 -3.149 1.00 93.56 125 ALA A N 1
ATOM 982 C CA . ALA A 1 125 ? 12.976 -19.573 -3.765 1.00 93.56 125 ALA A CA 1
ATOM 983 C C . ALA A 1 125 ? 12.462 -19.854 -5.188 1.00 93.56 125 ALA A C 1
ATOM 985 O O . ALA A 1 125 ? 11.329 -19.502 -5.522 1.00 93.56 125 ALA A O 1
ATOM 986 N N . LEU A 1 126 ? 13.251 -20.551 -6.013 1.00 93.94 126 LEU A N 1
ATOM 987 C 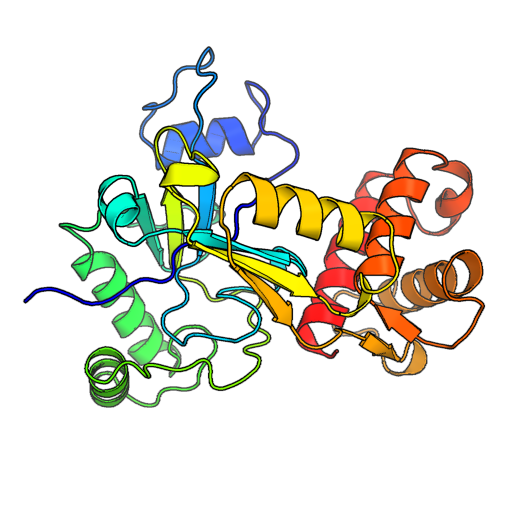CA . LEU A 1 126 ? 12.842 -20.940 -7.361 1.00 93.94 126 LEU A CA 1
ATOM 988 C C . LEU A 1 126 ? 11.620 -21.867 -7.336 1.00 93.94 126 LEU A C 1
ATOM 990 O O . LEU A 1 126 ? 10.694 -21.676 -8.121 1.00 93.94 126 LEU A O 1
ATOM 994 N N . ALA A 1 127 ? 11.584 -22.842 -6.426 1.00 91.56 127 ALA A N 1
ATOM 995 C CA . ALA A 1 127 ? 10.443 -23.741 -6.284 1.00 91.56 127 ALA A CA 1
ATOM 996 C C . ALA A 1 127 ? 9.159 -22.982 -5.919 1.00 91.56 127 ALA A C 1
ATOM 998 O O . ALA A 1 127 ? 8.105 -23.274 -6.485 1.00 91.56 127 ALA A O 1
ATOM 999 N N . VAL A 1 128 ? 9.244 -21.985 -5.033 1.00 89.12 128 VAL A N 1
ATOM 1000 C CA . VAL A 1 128 ? 8.108 -21.121 -4.680 1.00 89.12 128 VAL A CA 1
ATOM 1001 C C . VAL A 1 128 ? 7.636 -20.303 -5.884 1.00 89.12 128 VAL A C 1
ATOM 1003 O O . VAL A 1 128 ? 6.437 -20.260 -6.153 1.00 89.12 128 VAL A O 1
ATOM 1006 N N . LEU A 1 129 ? 8.557 -19.701 -6.642 1.00 89.94 129 LEU A N 1
ATOM 1007 C CA . LEU A 1 129 ? 8.220 -18.904 -7.828 1.00 89.94 129 LEU A CA 1
ATOM 1008 C C . LEU A 1 129 ? 7.608 -19.746 -8.957 1.00 89.94 129 LEU A C 1
ATOM 1010 O O . LEU A 1 129 ? 6.728 -19.268 -9.665 1.00 89.94 129 LEU A O 1
ATOM 1014 N N . LEU A 1 130 ? 8.047 -20.996 -9.128 1.00 90.12 130 LEU A N 1
ATOM 1015 C CA . LEU A 1 130 ? 7.511 -21.910 -10.144 1.00 90.12 130 LEU A CA 1
ATOM 1016 C C . LEU A 1 130 ? 6.169 -22.539 -9.752 1.00 90.12 130 LEU A C 1
ATOM 1018 O O . LEU A 1 130 ? 5.459 -23.037 -10.623 1.00 90.12 130 LEU A O 1
ATOM 1022 N N . ASN A 1 131 ? 5.815 -22.516 -8.465 1.00 84.56 131 ASN A N 1
ATOM 1023 C CA . ASN A 1 131 ? 4.571 -23.078 -7.943 1.00 84.56 131 ASN A CA 1
ATOM 1024 C C . ASN A 1 131 ? 3.738 -21.983 -7.261 1.00 84.56 131 ASN A C 1
ATOM 1026 O O . ASN A 1 131 ? 3.537 -22.033 -6.040 1.00 84.56 131 ASN A O 1
ATOM 1030 N N . PRO A 1 132 ? 3.246 -20.987 -8.024 1.00 72.25 132 PRO A N 1
ATOM 1031 C CA . PRO A 1 132 ? 2.403 -19.951 -7.457 1.00 72.25 132 PRO A CA 1
ATOM 1032 C C . PRO A 1 132 ? 1.174 -20.584 -6.821 1.00 72.25 132 PRO A C 1
ATOM 1034 O O . PRO A 1 132 ? 0.522 -21.459 -7.396 1.00 72.25 132 PRO A O 1
ATOM 1037 N N . CYS A 1 133 ? 0.827 -20.127 -5.621 1.00 64.62 133 CYS A N 1
ATOM 1038 C CA . CYS A 1 133 ? -0.485 -20.458 -5.101 1.00 64.62 133 CYS A CA 1
ATOM 1039 C C . CYS A 1 133 ? -1.543 -19.724 -5.915 1.00 64.62 133 CYS A C 1
ATOM 1041 O O . CYS A 1 133 ? -1.332 -18.587 -6.300 1.00 64.62 133 CYS A O 1
ATOM 1043 N N . SER A 1 134 ? -2.682 -20.354 -6.162 1.00 63.66 134 SER A N 1
ATOM 1044 C CA . SER A 1 134 ? -3.802 -19.736 -6.870 1.00 63.66 134 SER A CA 1
ATOM 1045 C C . SER A 1 134 ? -4.842 -19.109 -5.933 1.00 63.66 134 SER A C 1
ATOM 1047 O O . SER A 1 134 ? -5.919 -18.740 -6.394 1.00 63.66 134 SER A O 1
ATOM 1049 N N . LYS A 1 135 ? -4.591 -19.072 -4.616 1.00 64.00 135 LYS A N 1
ATOM 1050 C CA . LYS A 1 135 ? -5.520 -18.526 -3.618 1.00 64.00 135 LYS A CA 1
ATOM 1051 C C . LYS A 1 135 ? -4.776 -17.728 -2.545 1.00 64.00 135 LYS A C 1
ATOM 1053 O O . LYS A 1 135 ? -3.736 -18.205 -2.077 1.00 64.00 135 LYS A O 1
ATOM 1058 N N . PRO A 1 136 ? -5.337 -16.594 -2.081 1.00 65.88 136 PRO A N 1
ATOM 1059 C CA . PRO A 1 136 ? -4.799 -15.877 -0.938 1.00 65.88 136 PRO A CA 1
ATOM 1060 C C . PRO A 1 136 ? -4.742 -16.787 0.282 1.00 65.88 136 PRO A C 1
ATOM 1062 O O . PRO A 1 136 ? -5.745 -17.401 0.651 1.00 65.88 136 PRO A O 1
ATOM 1065 N N . LYS A 1 137 ? -3.559 -16.921 0.884 1.00 70.75 137 LYS A N 1
ATOM 1066 C CA . LYS A 1 137 ? -3.357 -17.901 1.959 1.00 70.75 137 LYS A CA 1
ATOM 1067 C C . LYS A 1 137 ? -3.484 -17.299 3.354 1.00 70.75 137 LYS A C 1
ATOM 1069 O O . LYS A 1 137 ? -4.048 -17.940 4.234 1.00 70.75 137 LYS A O 1
ATOM 1074 N N . TYR A 1 138 ? -2.907 -16.119 3.575 1.00 85.88 138 TYR A N 1
ATOM 1075 C CA . TYR A 1 138 ? -2.773 -15.517 4.904 1.00 85.88 138 TYR A CA 1
ATOM 1076 C C . TYR A 1 138 ? -2.445 -14.016 4.826 1.00 85.88 138 TYR A C 1
ATOM 1078 O O . TYR A 1 138 ? -2.183 -13.477 3.749 1.00 85.88 138 TYR A O 1
ATOM 1086 N N . ILE A 1 139 ? -2.477 -13.348 5.983 1.00 90.25 139 ILE A N 1
ATOM 1087 C CA . ILE A 1 139 ? -2.067 -11.948 6.167 1.00 90.25 139 ILE A CA 1
ATOM 1088 C C . ILE A 1 139 ? -0.536 -11.887 6.215 1.00 90.25 139 ILE A C 1
ATOM 1090 O O . ILE A 1 139 ? 0.084 -12.515 7.074 1.00 90.25 139 ILE A O 1
ATOM 1094 N N . GLY A 1 140 ? 0.074 -11.136 5.303 1.00 90.38 140 GLY A N 1
ATOM 1095 C CA . GLY A 1 140 ? 1.520 -11.031 5.154 1.00 90.38 140 GLY A CA 1
ATOM 1096 C C . GLY A 1 140 ? 2.191 -10.115 6.170 1.00 90.38 140 GLY A C 1
ATOM 1097 O O . GLY A 1 140 ? 3.352 -10.357 6.502 1.00 90.38 140 GLY A O 1
ATOM 1098 N N . ARG A 1 141 ? 1.504 -9.065 6.658 1.00 92.12 141 ARG A N 1
ATOM 1099 C CA . ARG A 1 141 ? 2.066 -8.067 7.604 1.00 92.12 141 ARG A CA 1
ATOM 1100 C C . ARG A 1 141 ? 3.378 -7.445 7.111 1.00 92.12 141 ARG A C 1
ATOM 1102 O O . ARG A 1 141 ? 4.232 -7.018 7.887 1.00 92.12 141 ARG A O 1
ATOM 1109 N N . ASN A 1 142 ? 3.560 -7.423 5.795 1.00 91.44 142 ASN A N 1
ATOM 1110 C CA . ASN A 1 142 ? 4.782 -6.956 5.175 1.00 91.44 142 ASN A CA 1
ATOM 1111 C C . ASN A 1 142 ? 4.812 -5.430 5.177 1.00 91.44 142 ASN A C 1
ATOM 1113 O O . ASN A 1 142 ? 3.908 -4.802 4.631 1.00 91.44 142 ASN A O 1
ATOM 1117 N N . LEU A 1 143 ? 5.844 -4.831 5.762 1.00 90.12 143 LEU A N 1
ATOM 1118 C CA . LEU A 1 143 ? 6.012 -3.380 5.722 1.00 90.12 143 LEU A CA 1
ATOM 1119 C C . LEU A 1 143 ? 7.003 -2.952 4.641 1.00 90.12 143 LEU A C 1
ATOM 1121 O O . LEU A 1 143 ? 6.700 -2.082 3.828 1.00 90.12 143 LEU A O 1
ATOM 1125 N N . ASP A 1 144 ? 8.185 -3.559 4.638 1.00 85.94 144 ASP A N 1
ATOM 1126 C CA . ASP A 1 144 ? 9.360 -2.943 4.020 1.00 85.94 144 ASP A CA 1
ATOM 1127 C C . ASP A 1 144 ? 9.923 -3.744 2.834 1.00 85.94 144 ASP A C 1
ATOM 1129 O O . ASP A 1 144 ? 10.712 -3.212 2.059 1.00 85.94 144 ASP A O 1
ATOM 1133 N N . TYR A 1 145 ? 9.514 -5.003 2.646 1.00 89.62 145 TYR A N 1
ATOM 1134 C CA . TYR A 1 145 ? 10.132 -5.891 1.659 1.00 89.62 145 TYR A CA 1
ATOM 1135 C C . TYR A 1 145 ? 9.232 -6.108 0.449 1.00 89.62 145 TYR A C 1
ATOM 1137 O O . TYR A 1 145 ? 8.468 -7.065 0.411 1.00 89.62 145 TYR A O 1
ATOM 1145 N N . CYS A 1 146 ? 9.295 -5.247 -0.560 1.00 88.50 146 CYS A N 1
ATOM 1146 C CA . CYS A 1 146 ? 8.457 -5.394 -1.750 1.00 88.50 146 CYS A CA 1
ATOM 1147 C C . CYS A 1 146 ? 9.267 -5.380 -3.046 1.00 88.50 146 CYS A C 1
ATOM 1149 O O . CYS A 1 146 ? 10.380 -4.864 -3.095 1.00 88.50 146 CYS A O 1
ATOM 1151 N N . ILE A 1 147 ? 8.691 -5.964 -4.097 1.00 91.88 147 ILE A N 1
ATOM 1152 C CA . ILE A 1 147 ? 9.024 -5.579 -5.467 1.00 91.88 147 ILE A CA 1
ATOM 1153 C C . ILE A 1 147 ? 8.115 -4.395 -5.765 1.00 91.88 147 ILE A C 1
ATOM 1155 O O . ILE A 1 147 ? 6.899 -4.570 -5.894 1.00 91.88 147 ILE A O 1
ATOM 1159 N N . GLU A 1 148 ? 8.692 -3.204 -5.775 1.00 91.00 148 GLU A N 1
ATOM 1160 C CA . GLU A 1 148 ? 7.977 -1.983 -6.099 1.00 91.00 148 GLU A CA 1
ATOM 1161 C C . GLU A 1 148 ? 7.640 -1.971 -7.587 1.00 91.00 148 GLU A C 1
ATOM 1163 O O . GLU A 1 148 ? 8.410 -2.460 -8.420 1.00 91.00 148 GLU A O 1
ATOM 1168 N N . VAL A 1 149 ? 6.469 -1.430 -7.906 1.00 91.88 149 VAL A N 1
ATOM 1169 C CA . VAL A 1 149 ? 5.991 -1.292 -9.273 1.00 91.88 149 VAL A CA 1
ATOM 1170 C C . VAL A 1 149 ? 5.622 0.153 -9.552 1.00 91.88 149 VAL A C 1
ATOM 1172 O O . VAL A 1 149 ? 4.938 0.801 -8.756 1.00 91.88 149 VAL A O 1
ATOM 1175 N N . HIS A 1 150 ? 6.042 0.627 -10.715 1.00 92.31 150 HIS A N 1
ATOM 1176 C CA . HIS A 1 150 ? 5.761 1.953 -11.234 1.00 92.31 150 HIS A CA 1
ATOM 1177 C C . HIS A 1 150 ? 4.931 1.806 -12.501 1.00 92.31 150 HIS A C 1
ATOM 1179 O O . HIS A 1 150 ? 5.413 1.266 -13.489 1.00 92.31 150 HIS A O 1
ATOM 1185 N N . ILE A 1 151 ? 3.682 2.258 -12.476 1.00 92.75 151 ILE A N 1
ATOM 1186 C CA . ILE A 1 151 ? 2.776 2.214 -13.627 1.00 92.75 151 ILE A CA 1
ATOM 1187 C C . ILE A 1 151 ? 2.884 3.531 -14.374 1.00 92.75 151 ILE A C 1
ATOM 1189 O O . ILE A 1 151 ? 2.647 4.599 -13.801 1.00 92.75 151 ILE A O 1
ATOM 1193 N N . HIS A 1 152 ? 3.196 3.443 -15.655 1.00 92.31 152 HIS A N 1
ATOM 1194 C CA . HIS A 1 152 ? 3.331 4.572 -16.556 1.00 92.31 152 HIS A CA 1
ATOM 1195 C C . HIS A 1 152 ? 2.058 4.732 -17.399 1.00 92.31 152 HIS A C 1
ATOM 1197 O O . HIS A 1 152 ? 1.533 3.761 -17.937 1.00 92.31 152 HIS A O 1
ATOM 1203 N N . GLY A 1 153 ? 1.578 5.968 -17.550 1.00 90.19 153 GLY A N 1
ATOM 1204 C CA . GLY A 1 153 ? 0.307 6.245 -18.229 1.00 90.19 153 GLY A CA 1
ATOM 1205 C C . GLY A 1 153 ? -0.902 6.081 -17.310 1.00 90.19 153 GLY A C 1
ATOM 1206 O O . GLY A 1 153 ? -0.752 5.884 -16.102 1.00 90.19 153 GLY A O 1
ATOM 1207 N N . ASP A 1 154 ? -2.098 6.259 -17.862 1.00 90.31 154 ASP A N 1
ATOM 1208 C CA . ASP A 1 154 ? -3.356 6.310 -17.116 1.00 90.31 154 ASP A CA 1
ATOM 1209 C C . ASP A 1 154 ? -3.862 4.972 -16.593 1.00 90.31 154 ASP A C 1
ATOM 1211 O O . ASP A 1 154 ? -3.468 3.910 -17.056 1.00 90.31 154 ASP A O 1
ATOM 1215 N N . ILE A 1 155 ? -4.717 5.064 -15.569 1.00 90.44 155 ILE A N 1
ATOM 1216 C CA . ILE A 1 155 ? -5.418 3.924 -14.979 1.00 90.44 155 ILE A CA 1
ATOM 1217 C C . ILE A 1 155 ? -6.893 4.288 -14.899 1.00 90.44 155 ILE A C 1
ATOM 1219 O O . ILE A 1 155 ? -7.289 5.216 -14.186 1.00 90.44 155 ILE A O 1
ATOM 1223 N N . PHE A 1 156 ? -7.707 3.530 -15.611 1.00 93.50 156 PHE A N 1
ATOM 1224 C CA . PHE A 1 156 ? -9.145 3.680 -15.683 1.00 93.50 156 PHE A CA 1
ATOM 1225 C C . PHE A 1 156 ? -9.810 2.619 -14.812 1.00 93.50 156 PHE A C 1
ATOM 1227 O O . PHE A 1 156 ? -9.661 1.424 -15.037 1.00 93.50 156 PHE A O 1
ATOM 1234 N N . LEU A 1 157 ? -10.618 3.046 -13.838 1.00 93.56 157 LEU A N 1
ATOM 1235 C CA . LEU A 1 157 ? -11.294 2.132 -12.903 1.00 93.56 157 LEU A CA 1
ATOM 1236 C C . LEU A 1 157 ? -12.076 1.006 -13.599 1.00 93.56 157 LEU A C 1
ATOM 1238 O O . LEU A 1 157 ? -12.108 -0.112 -13.111 1.00 93.56 157 LEU A O 1
ATOM 1242 N N . LYS A 1 158 ? -12.710 1.294 -14.736 1.00 95.50 158 LYS A N 1
ATOM 1243 C CA . LYS A 1 158 ? -13.499 0.311 -15.486 1.00 95.50 158 LYS A CA 1
ATOM 1244 C C . LYS A 1 158 ? -12.627 -0.709 -16.226 1.00 95.50 158 LYS A C 1
ATOM 1246 O O . LYS A 1 158 ? -12.955 -1.895 -16.299 1.00 95.50 158 LYS A O 1
ATOM 1251 N N . ASP A 1 159 ? -11.554 -0.222 -16.833 1.00 94.62 159 ASP A N 1
ATOM 1252 C CA . ASP A 1 159 ? -10.805 -0.981 -17.828 1.00 94.62 159 ASP A CA 1
ATOM 1253 C C . ASP A 1 159 ? -9.596 -1.679 -17.208 1.00 94.62 159 ASP A C 1
ATOM 1255 O O . ASP A 1 159 ? -9.275 -2.783 -17.634 1.00 94.62 159 ASP A O 1
ATOM 1259 N N . ASP A 1 160 ? -9.041 -1.132 -16.127 1.00 95.00 160 ASP A N 1
ATOM 1260 C CA . ASP A 1 160 ? -7.751 -1.547 -15.577 1.00 95.00 160 ASP A CA 1
ATOM 1261 C C . ASP A 1 160 ? -7.816 -2.157 -14.175 1.00 95.00 160 ASP A C 1
ATOM 1263 O O . ASP A 1 160 ? -6.913 -2.897 -13.793 1.00 95.00 160 ASP A O 1
ATOM 1267 N N . VAL A 1 161 ? -8.857 -1.864 -13.391 1.00 94.88 161 VAL A N 1
ATOM 1268 C CA . VAL A 1 161 ? -9.013 -2.413 -12.034 1.00 94.88 161 VAL A CA 1
ATOM 1269 C C . VAL A 1 161 ? -9.768 -3.738 -12.090 1.00 94.88 161 VAL A C 1
ATOM 1271 O O . VAL A 1 161 ? -10.748 -3.872 -12.821 1.00 94.88 161 VAL A O 1
ATOM 1274 N N . ASP A 1 162 ? -9.295 -4.709 -11.314 1.00 92.56 162 ASP A N 1
ATOM 1275 C CA . ASP A 1 162 ? -9.907 -6.029 -11.154 1.00 92.56 162 ASP A CA 1
ATOM 1276 C C . ASP A 1 162 ? -10.746 -6.071 -9.864 1.00 92.56 162 ASP A C 1
ATOM 1278 O O . ASP A 1 162 ? -11.979 -6.065 -9.899 1.00 92.56 162 ASP A O 1
ATOM 1282 N N . CYS A 1 163 ? -10.083 -5.958 -8.708 1.00 94.81 163 CYS A N 1
ATOM 1283 C CA . CYS A 1 163 ? -10.736 -5.951 -7.396 1.00 94.81 163 CYS A CA 1
ATOM 1284 C C . CYS A 1 163 ? -10.341 -4.733 -6.553 1.00 94.81 163 CYS A C 1
ATOM 1286 O O . CYS A 1 163 ? -9.234 -4.200 -6.672 1.00 94.81 163 CYS A O 1
ATOM 1288 N N . PHE A 1 164 ? -11.218 -4.345 -5.629 1.00 95.69 164 PHE A N 1
ATOM 1289 C CA . PHE A 1 164 ? -10.939 -3.397 -4.556 1.00 95.69 164 PHE A CA 1
ATOM 1290 C C . PHE A 1 164 ? -10.999 -4.109 -3.206 1.00 95.69 164 PHE A C 1
ATOM 1292 O O . PHE A 1 164 ? -11.996 -4.743 -2.878 1.00 95.69 164 PHE A O 1
ATOM 1299 N N . TYR A 1 165 ? -9.941 -3.992 -2.414 1.00 94.81 165 TYR A N 1
ATOM 1300 C CA . TYR A 1 165 ? -9.828 -4.560 -1.080 1.00 94.81 165 TYR A CA 1
ATOM 1301 C C . TYR A 1 165 ? -9.936 -3.460 -0.032 1.00 94.81 165 TYR A C 1
ATOM 1303 O O . TYR A 1 165 ? -9.228 -2.451 -0.105 1.00 94.81 165 TYR A O 1
ATOM 1311 N N . MET A 1 166 ? -10.795 -3.670 0.961 1.00 95.38 166 MET A N 1
ATOM 1312 C CA . MET A 1 166 ? -11.070 -2.705 2.021 1.00 95.38 166 MET A CA 1
ATOM 1313 C C . MET A 1 166 ? -11.007 -3.373 3.397 1.00 95.38 166 MET A C 1
ATOM 1315 O O . MET A 1 166 ? -11.501 -4.483 3.584 1.00 95.38 166 MET A O 1
ATOM 1319 N N . ASP A 1 167 ? -10.379 -2.711 4.366 1.00 95.94 167 ASP A N 1
ATOM 1320 C CA . ASP A 1 167 ? -10.298 -3.194 5.750 1.00 95.94 167 ASP A CA 1
ATOM 1321 C C . ASP A 1 167 ? -11.665 -3.152 6.438 1.00 95.94 167 ASP A C 1
ATOM 1323 O O . ASP A 1 167 ? -12.429 -2.196 6.289 1.00 95.94 167 ASP A O 1
ATOM 1327 N N . GLN A 1 168 ? -11.979 -4.195 7.205 1.00 97.81 168 GLN A N 1
ATOM 1328 C CA . GLN A 1 168 ? -13.265 -4.316 7.892 1.00 97.81 168 GLN A CA 1
ATOM 1329 C C . GLN A 1 168 ? -13.551 -3.184 8.889 1.00 97.81 168 GLN A C 1
ATOM 1331 O O . GLN A 1 168 ? -14.718 -2.930 9.165 1.00 97.81 168 GLN A O 1
ATOM 1336 N N . SER A 1 169 ? -12.547 -2.435 9.363 1.00 97.25 169 SER A N 1
ATOM 1337 C CA . SER A 1 169 ? -12.780 -1.242 10.199 1.00 97.25 169 SER A CA 1
ATOM 1338 C C . SER A 1 169 ? -13.604 -0.151 9.507 1.00 97.25 169 SER A C 1
ATOM 1340 O O . SER A 1 169 ? -14.106 0.748 10.178 1.00 97.25 169 SER A O 1
ATOM 1342 N N . PHE A 1 170 ? -13.753 -0.211 8.180 1.00 97.38 170 PHE A N 1
ATOM 1343 C CA . PHE A 1 170 ? -14.601 0.706 7.424 1.00 97.38 170 PHE A CA 1
ATOM 1344 C C . PHE A 1 170 ? -16.033 0.207 7.217 1.00 97.38 170 PHE A C 1
ATOM 1346 O O . PHE A 1 170 ? -16.840 0.962 6.665 1.00 97.38 170 PHE A O 1
ATOM 1353 N N . GLN A 1 171 ? -16.369 -1.018 7.630 1.00 96.94 171 GLN A N 1
ATOM 1354 C CA . GLN A 1 171 ? -17.751 -1.497 7.589 1.00 96.94 171 GLN A CA 1
ATOM 1355 C C . GLN A 1 171 ? -18.657 -0.571 8.410 1.00 96.94 171 GLN A C 1
ATOM 1357 O O . GLN A 1 171 ? -18.220 0.056 9.372 1.00 96.94 171 GLN A O 1
ATOM 1362 N N . ASP A 1 172 ? -19.904 -0.418 7.967 1.00 94.94 172 ASP A N 1
ATOM 1363 C CA . ASP A 1 172 ? -20.897 0.489 8.563 1.00 94.94 172 ASP A CA 1
ATOM 1364 C C . ASP A 1 172 ? -20.517 1.987 8.551 1.00 94.94 172 ASP A C 1
ATOM 1366 O O . ASP A 1 172 ? -21.138 2.810 9.227 1.00 94.94 172 ASP A O 1
ATOM 1370 N N . THR A 1 173 ? -19.526 2.382 7.743 1.00 96.50 173 THR A N 1
ATOM 1371 C CA . THR A 1 173 ? -19.163 3.792 7.525 1.00 96.50 173 THR A CA 1
ATOM 1372 C C . THR A 1 173 ? -19.654 4.301 6.170 1.00 96.50 173 THR A C 1
ATOM 1374 O O . THR A 1 173 ? -19.897 3.534 5.238 1.00 96.50 173 THR A O 1
ATOM 1377 N N . SER A 1 174 ? -19.712 5.626 5.999 1.00 96.62 174 SER A N 1
ATOM 1378 C CA . SER A 1 174 ? -20.011 6.230 4.692 1.00 96.62 174 SER A CA 1
ATOM 1379 C C . SER A 1 174 ? -18.992 5.863 3.605 1.00 96.62 174 SER A C 1
ATOM 1381 O O . SER A 1 174 ? -19.329 5.903 2.422 1.00 96.62 174 SER A O 1
ATOM 1383 N N . PHE A 1 175 ? -17.764 5.488 3.982 1.00 95.75 175 PHE A N 1
ATOM 1384 C CA . PHE A 1 175 ? -16.744 5.035 3.039 1.00 95.75 175 PHE A CA 1
ATOM 1385 C C . PHE A 1 175 ? -17.083 3.671 2.438 1.00 95.75 175 PHE A C 1
ATOM 1387 O O . PHE A 1 175 ? -16.870 3.493 1.243 1.00 95.75 175 PHE A O 1
ATOM 1394 N N . ALA A 1 176 ? -17.651 2.744 3.220 1.00 97.69 176 ALA A N 1
ATOM 1395 C CA . ALA A 1 176 ? -18.124 1.461 2.695 1.00 97.69 176 ALA A CA 1
ATOM 1396 C C . ALA A 1 176 ? -19.211 1.677 1.636 1.00 97.69 176 ALA A C 1
ATOM 1398 O O . ALA A 1 176 ? -19.103 1.165 0.527 1.00 97.69 176 ALA A O 1
ATOM 1399 N N . THR A 1 177 ? -20.191 2.541 1.917 1.00 98.19 177 THR A N 1
ATOM 1400 C CA . THR A 1 177 ? -21.252 2.873 0.953 1.00 98.19 177 THR A CA 1
ATOM 1401 C C . THR A 1 177 ? -20.692 3.496 -0.330 1.00 98.19 177 THR A C 1
ATOM 1403 O O . THR A 1 177 ? -21.118 3.160 -1.433 1.00 98.19 177 THR A O 1
ATOM 1406 N N . GLN A 1 178 ? -19.716 4.403 -0.218 1.00 98.00 178 GLN A N 1
ATOM 1407 C CA . GLN A 1 178 ? -19.060 4.993 -1.391 1.00 98.00 178 GLN A CA 1
ATOM 1408 C C . GLN A 1 178 ? -18.264 3.956 -2.192 1.00 98.00 178 GLN A C 1
ATOM 1410 O O . GLN A 1 178 ? -18.300 3.986 -3.425 1.00 98.00 178 GLN A O 1
ATOM 1415 N N . ALA A 1 179 ? -17.579 3.037 -1.508 1.00 97.38 179 ALA A N 1
ATOM 1416 C CA . ALA A 1 179 ? -16.860 1.932 -2.128 1.00 97.38 179 ALA A CA 1
ATOM 1417 C C . ALA A 1 179 ? -17.813 1.010 -2.897 1.00 97.38 179 ALA A C 1
ATOM 1419 O O . ALA A 1 179 ? -17.560 0.721 -4.061 1.00 97.38 179 ALA A O 1
ATOM 1420 N N . GLU A 1 180 ? -18.938 0.623 -2.296 1.00 98.31 180 GLU A N 1
ATOM 1421 C CA . GLU A 1 180 ? -19.970 -0.204 -2.932 1.00 98.31 180 GLU A CA 1
ATOM 1422 C C . GLU A 1 180 ? -20.526 0.458 -4.200 1.00 98.31 180 GLU A C 1
ATOM 1424 O O . GLU A 1 180 ? -20.575 -0.177 -5.254 1.00 98.31 180 GLU A O 1
ATOM 1429 N N . ILE A 1 181 ? -20.863 1.753 -4.139 1.00 98.50 181 ILE A N 1
ATOM 1430 C CA . ILE A 1 181 ? -21.349 2.516 -5.301 1.00 98.50 181 ILE A CA 1
ATOM 1431 C C . ILE A 1 181 ? -20.292 2.561 -6.412 1.00 98.50 181 ILE A C 1
ATOM 1433 O O . ILE A 1 181 ? -20.611 2.353 -7.584 1.00 98.50 181 ILE A O 1
ATOM 1437 N N . MET A 1 182 ? -19.033 2.846 -6.065 1.00 98.00 182 MET A N 1
ATOM 1438 C CA . MET A 1 182 ? -17.928 2.889 -7.025 1.00 98.00 182 MET A CA 1
ATOM 1439 C C . MET A 1 182 ? -17.710 1.518 -7.673 1.00 98.00 182 MET A C 1
ATOM 1441 O O . MET A 1 182 ? -17.629 1.429 -8.899 1.00 98.00 182 MET A O 1
ATOM 1445 N N . CYS A 1 183 ? -17.647 0.461 -6.865 1.00 98.25 183 CYS A N 1
ATOM 1446 C CA . CYS A 1 183 ? -17.425 -0.900 -7.330 1.00 98.25 183 CYS A CA 1
ATOM 1447 C C . CYS A 1 183 ? -18.563 -1.375 -8.236 1.00 98.25 183 CYS A C 1
ATOM 1449 O O . CYS A 1 183 ? -18.303 -1.887 -9.323 1.00 98.25 183 CYS A O 1
ATOM 1451 N N . GLN A 1 184 ? -19.817 -1.098 -7.871 1.00 98.12 184 GLN A N 1
ATOM 1452 C CA . GLN A 1 184 ? -20.969 -1.395 -8.720 1.00 98.12 184 GLN A CA 1
ATOM 1453 C C . GLN A 1 184 ? -20.916 -0.624 -10.046 1.00 98.12 184 GLN A C 1
ATOM 1455 O O . GLN A 1 184 ? -21.156 -1.198 -11.107 1.00 98.12 184 GLN A O 1
ATOM 1460 N N . LYS A 1 185 ? -20.583 0.673 -10.008 1.00 98.25 185 LYS A N 1
ATOM 1461 C CA . LYS A 1 185 ? -20.525 1.528 -11.204 1.00 98.25 185 LYS A CA 1
ATOM 1462 C C . LYS A 1 185 ? -19.494 1.044 -12.225 1.00 98.25 185 LYS A C 1
ATOM 1464 O O . LYS A 1 185 ? -19.738 1.153 -13.426 1.00 98.25 185 LYS A O 1
ATOM 1469 N N . TYR A 1 186 ? -18.346 0.562 -11.757 1.00 97.94 186 TYR A N 1
ATOM 1470 C CA . TYR A 1 186 ? -17.228 0.166 -12.615 1.00 97.94 186 TYR A CA 1
ATOM 1471 C C . TYR A 1 186 ? -17.062 -1.350 -12.756 1.00 97.94 186 TYR A C 1
ATOM 1473 O O . TYR A 1 186 ? -16.131 -1.778 -13.427 1.00 97.94 186 TYR A O 1
ATOM 1481 N N . ASN A 1 187 ? -17.986 -2.142 -12.198 1.00 96.94 187 ASN A N 1
ATOM 1482 C CA . ASN A 1 187 ? -17.929 -3.605 -12.189 1.00 96.94 187 ASN A CA 1
ATOM 1483 C C . ASN A 1 187 ? -16.612 -4.142 -11.592 1.00 96.94 187 ASN A C 1
ATOM 1485 O O . ASN A 1 187 ? -15.961 -5.003 -12.176 1.00 96.94 187 ASN A O 1
ATOM 1489 N N . ILE A 1 188 ? -16.232 -3.594 -10.437 1.00 97.31 188 ILE A N 1
ATOM 1490 C CA . ILE A 1 188 ? -15.062 -3.999 -9.650 1.00 97.31 188 ILE A CA 1
ATOM 1491 C C . ILE A 1 188 ? -15.544 -4.889 -8.505 1.00 97.31 188 ILE A C 1
ATOM 1493 O O . ILE A 1 188 ? -16.526 -4.563 -7.833 1.00 97.31 188 ILE A O 1
ATOM 1497 N N . GLU A 1 189 ? -14.845 -5.988 -8.240 1.00 96.00 189 GLU A N 1
ATOM 1498 C CA . GLU A 1 189 ? -15.172 -6.852 -7.105 1.00 96.00 189 GLU A CA 1
ATOM 1499 C C . GLU A 1 189 ? -14.700 -6.216 -5.785 1.00 96.00 189 GLU A C 1
ATOM 1501 O O . GLU A 1 189 ? -13.504 -5.997 -5.583 1.00 96.00 189 GLU A O 1
ATOM 1506 N N . LEU A 1 190 ? -15.630 -5.919 -4.870 1.00 96.94 190 LEU A N 1
ATOM 1507 C CA . LEU A 1 190 ? -15.304 -5.441 -3.523 1.00 96.94 190 LEU A CA 1
ATOM 1508 C C . LEU A 1 190 ? -15.032 -6.622 -2.584 1.00 96.94 190 LEU A C 1
ATOM 1510 O O . LEU A 1 190 ? -15.910 -7.445 -2.334 1.00 96.94 190 LEU A O 1
ATOM 1514 N N . ASN A 1 191 ? -13.836 -6.647 -2.011 1.00 95.56 191 ASN A N 1
ATOM 1515 C CA . ASN A 1 191 ? -13.367 -7.655 -1.076 1.00 95.56 191 ASN A CA 1
ATOM 1516 C C . ASN A 1 191 ? -13.047 -7.036 0.287 1.00 95.56 191 ASN A C 1
ATOM 1518 O O . ASN A 1 191 ? -12.439 -5.970 0.380 1.00 95.56 191 ASN A O 1
ATOM 1522 N N . TRP A 1 192 ? -13.408 -7.738 1.360 1.00 95.75 192 TRP A N 1
ATOM 1523 C CA . TRP A 1 192 ? -13.106 -7.313 2.727 1.00 95.75 192 TRP A CA 1
ATOM 1524 C C . TRP A 1 192 ? -11.887 -8.051 3.266 1.00 95.75 192 TRP A C 1
ATOM 1526 O O . TRP A 1 192 ? -11.843 -9.283 3.247 1.00 95.75 192 TRP A O 1
ATOM 1536 N N . ILE A 1 193 ? -10.917 -7.303 3.786 1.00 93.31 193 ILE A N 1
ATOM 1537 C CA . ILE A 1 193 ? -9.768 -7.865 4.500 1.00 93.31 193 ILE A CA 1
ATOM 1538 C C . ILE A 1 193 ? -9.993 -7.757 6.013 1.00 93.31 193 ILE A C 1
ATOM 1540 O O . ILE A 1 193 ? -10.640 -6.799 6.451 1.00 93.31 193 ILE A O 1
ATOM 1544 N N . PRO A 1 194 ? -9.480 -8.711 6.815 1.00 94.56 194 PRO A N 1
ATOM 1545 C CA . PRO A 1 194 ? -9.670 -8.708 8.262 1.00 94.56 194 PRO A CA 1
ATOM 1546 C C . PRO A 1 194 ? -9.332 -7.363 8.904 1.00 94.56 194 PRO A C 1
ATOM 1548 O O . PRO A 1 194 ? -8.340 -6.738 8.527 1.00 94.56 194 PRO A O 1
ATOM 1551 N N . GLU A 1 195 ? -10.154 -6.942 9.868 1.00 95.69 195 GLU A N 1
ATOM 1552 C CA . GLU A 1 195 ? -9.947 -5.690 10.599 1.00 95.69 195 GLU A CA 1
ATOM 1553 C C 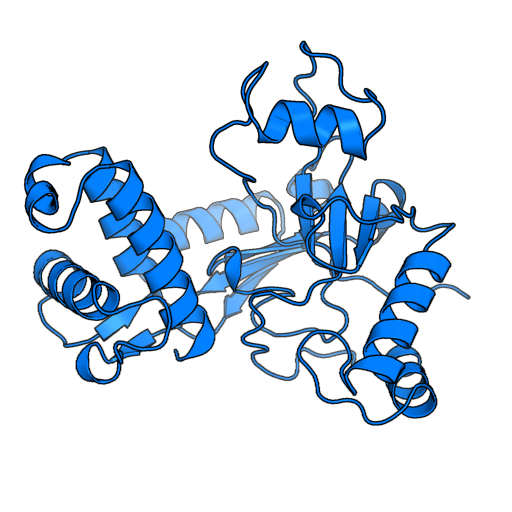. GLU A 1 195 ? -8.567 -5.685 11.256 1.00 95.69 195 GLU A C 1
ATOM 1555 O O . GLU A 1 195 ? -8.297 -6.496 12.146 1.00 95.69 195 GLU A O 1
ATOM 1560 N N . ARG A 1 196 ? -7.721 -4.723 10.879 1.00 94.00 196 ARG A N 1
ATOM 1561 C CA . ARG A 1 196 ? -6.483 -4.481 11.614 1.00 94.00 196 ARG A CA 1
ATOM 1562 C C . ARG A 1 196 ? -6.756 -3.638 12.836 1.00 94.00 196 ARG A C 1
ATOM 1564 O O . ARG A 1 196 ? -6.974 -2.425 12.744 1.00 94.00 196 ARG A O 1
ATOM 1571 N N . ARG A 1 197 ? -6.689 -4.287 13.989 1.00 95.44 197 ARG A N 1
ATOM 1572 C CA . ARG A 1 197 ? -6.974 -3.671 15.282 1.00 95.44 197 ARG A CA 1
ATOM 1573 C C . ARG A 1 197 ? -5.917 -4.045 16.296 1.00 95.44 197 ARG A C 1
ATOM 1575 O O . ARG A 1 197 ? -5.508 -5.195 16.405 1.00 95.44 197 ARG A O 1
ATOM 1582 N N . LEU A 1 198 ? -5.516 -3.072 17.099 1.00 97.19 198 LEU A N 1
ATOM 1583 C CA . LEU A 1 198 ? -4.507 -3.272 18.125 1.00 97.19 198 LEU A CA 1
ATOM 1584 C C . LEU A 1 198 ? -5.004 -2.756 19.468 1.00 97.19 198 LEU A C 1
ATOM 1586 O O . LEU A 1 198 ? -5.597 -1.681 19.555 1.00 97.19 198 LEU A O 1
ATOM 1590 N N . ASN A 1 199 ? -4.736 -3.519 20.526 1.00 97.75 199 ASN A N 1
ATOM 1591 C CA . ASN A 1 199 ? -4.949 -3.051 21.888 1.00 97.75 199 ASN A CA 1
ATOM 1592 C C . ASN A 1 199 ? -3.920 -1.951 22.202 1.00 97.75 199 ASN A C 1
ATOM 1594 O O . ASN A 1 199 ? -2.712 -2.156 22.062 1.00 97.75 199 ASN A O 1
ATOM 1598 N N . ILE A 1 200 ? -4.378 -0.782 22.650 1.00 97.31 200 ILE A N 1
ATOM 1599 C CA . ILE A 1 200 ? -3.485 0.359 22.904 1.00 97.31 200 ILE A CA 1
ATOM 1600 C C . ILE A 1 200 ? -2.468 0.069 24.021 1.00 97.31 200 ILE A C 1
ATOM 1602 O O . ILE A 1 200 ? -1.366 0.616 24.022 1.00 97.31 200 ILE A O 1
ATOM 1606 N N . HIS A 1 201 ? -2.795 -0.827 24.955 1.00 95.94 201 HIS A N 1
ATOM 1607 C CA . HIS A 1 201 ? -1.916 -1.225 26.055 1.00 95.94 201 HIS A CA 1
ATOM 1608 C C . HIS A 1 201 ? -0.834 -2.224 25.631 1.00 95.94 201 HIS A C 1
ATOM 1610 O O . HIS A 1 201 ? 0.167 -2.346 26.331 1.00 95.94 201 HIS A O 1
ATOM 1616 N N . SER A 1 202 ? -0.986 -2.899 24.484 1.00 96.31 202 SER A N 1
ATOM 1617 C CA . SER A 1 202 ? 0.067 -3.763 23.929 1.00 96.31 202 SER A CA 1
ATOM 1618 C C . SER A 1 202 ? 1.095 -3.010 23.082 1.00 96.31 202 SER A C 1
ATOM 1620 O O . SER A 1 202 ? 2.077 -3.605 22.644 1.00 96.31 202 SER A O 1
ATOM 1622 N N . ILE A 1 203 ? 0.889 -1.712 22.828 1.00 96.56 203 ILE A N 1
ATOM 1623 C CA . ILE A 1 203 ? 1.842 -0.891 22.075 1.00 96.56 203 ILE A CA 1
ATOM 1624 C C . ILE A 1 203 ? 3.061 -0.613 22.957 1.00 96.56 203 ILE A C 1
ATOM 1626 O O . ILE A 1 203 ? 2.996 0.191 23.883 1.00 96.56 203 ILE A O 1
ATOM 1630 N N . GLY A 1 204 ? 4.171 -1.287 22.656 1.00 93.81 204 GLY A N 1
ATOM 1631 C CA . GLY A 1 204 ? 5.460 -1.045 23.299 1.00 93.81 204 GLY A CA 1
ATOM 1632 C C . GLY A 1 204 ? 6.203 0.162 22.721 1.00 93.81 204 GLY A C 1
ATOM 1633 O O . GLY A 1 204 ? 5.899 0.650 21.636 1.00 93.81 204 GLY A O 1
ATOM 1634 N N . GLU A 1 205 ? 7.238 0.612 23.428 1.00 93.19 205 GLU A N 1
ATOM 1635 C CA . GLU A 1 205 ? 8.006 1.810 23.058 1.00 93.19 205 GLU A CA 1
ATOM 1636 C C . GLU A 1 205 ? 9.095 1.557 22.001 1.00 93.19 205 GLU A C 1
ATOM 1638 O O . GLU A 1 205 ? 9.573 2.495 21.362 1.00 93.19 205 GLU A O 1
ATOM 1643 N N . LEU A 1 206 ? 9.501 0.295 21.809 1.00 94.19 206 LEU A N 1
ATOM 1644 C CA . LEU A 1 206 ? 10.629 -0.070 20.943 1.00 94.19 206 LEU A CA 1
ATOM 1645 C C . LEU A 1 206 ? 10.287 0.014 19.451 1.00 94.19 206 LEU A C 1
ATOM 1647 O O . LEU A 1 206 ? 11.118 0.420 18.639 1.00 94.19 206 LEU A O 1
ATOM 1651 N N . PHE A 1 207 ? 9.066 -0.365 19.069 1.00 94.69 207 PHE A N 1
ATOM 1652 C CA . PHE A 1 207 ? 8.649 -0.342 17.673 1.00 94.69 207 PHE A CA 1
ATOM 1653 C C . PHE A 1 207 ? 8.078 1.030 17.321 1.00 94.69 207 PHE A C 1
ATOM 1655 O O . PHE A 1 207 ? 7.043 1.433 17.837 1.00 94.69 207 PHE A O 1
ATOM 1662 N N . ARG A 1 208 ? 8.766 1.759 16.434 1.00 94.44 208 ARG A N 1
ATOM 1663 C CA . ARG A 1 208 ? 8.406 3.117 15.969 1.00 94.44 208 ARG A CA 1
ATOM 1664 C C . ARG A 1 208 ? 8.392 4.220 17.045 1.00 94.44 208 ARG A C 1
ATOM 1666 O O . ARG A 1 208 ? 8.200 5.379 16.687 1.00 94.44 208 ARG A O 1
ATOM 1673 N N . GLY A 1 209 ? 8.716 3.900 18.296 1.00 93.75 209 GLY A N 1
ATOM 1674 C CA . GLY A 1 209 ? 9.049 4.859 19.347 1.00 93.75 209 GLY A CA 1
ATOM 1675 C C . GLY A 1 209 ? 7.959 5.049 20.413 1.00 93.75 209 GLY A C 1
ATOM 1676 O O . GLY A 1 209 ? 6.7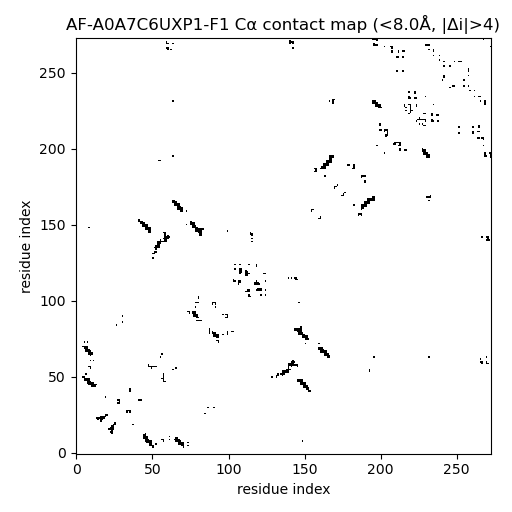99 4.687 20.216 1.00 93.75 209 GLY A O 1
ATOM 1677 N N . PRO A 1 210 ? 8.297 5.698 21.540 1.00 93.69 210 PRO A N 1
ATOM 1678 C CA . PRO A 1 210 ? 7.438 5.773 22.729 1.00 93.69 210 PRO A CA 1
ATOM 1679 C C . PRO A 1 210 ? 6.176 6.629 22.545 1.00 93.69 210 PRO A C 1
ATOM 1681 O O . PRO A 1 210 ? 5.220 6.527 23.308 1.00 93.69 210 PRO A O 1
ATOM 1684 N N . LYS A 1 211 ? 6.137 7.498 21.528 1.00 95.25 211 LYS A N 1
ATOM 1685 C CA . LYS A 1 211 ? 4.995 8.396 21.290 1.00 95.25 211 LYS A CA 1
ATOM 1686 C C . LYS A 1 211 ? 3.776 7.691 20.694 1.00 95.25 211 LYS A C 1
ATOM 1688 O O . LYS A 1 211 ? 2.685 8.254 20.739 1.00 95.25 211 LYS A O 1
ATOM 1693 N N . ILE A 1 212 ? 3.935 6.475 20.170 1.00 96.94 212 ILE A N 1
ATOM 1694 C CA . ILE A 1 212 ? 2.869 5.775 19.444 1.00 96.94 212 ILE A CA 1
ATOM 1695 C C . ILE A 1 212 ? 1.739 5.337 20.368 1.00 96.94 212 ILE A C 1
ATOM 1697 O O . ILE A 1 212 ? 0.573 5.507 20.017 1.00 96.94 212 ILE A O 1
ATOM 1701 N N . GLN A 1 213 ? 2.056 4.872 21.577 1.00 96.94 213 GLN A N 1
ATOM 1702 C CA . GLN A 1 213 ? 1.030 4.523 22.557 1.00 96.94 213 GLN A CA 1
ATOM 1703 C C . GLN A 1 213 ? 0.226 5.752 23.008 1.00 96.94 213 GLN A C 1
ATOM 1705 O O . GLN A 1 213 ? -1.001 5.694 23.072 1.00 96.94 213 GLN A O 1
ATOM 1710 N N . LEU A 1 214 ? 0.896 6.882 23.264 1.00 96.38 214 LEU A N 1
ATOM 1711 C CA . LEU A 1 214 ? 0.234 8.135 23.651 1.00 96.38 214 LEU A CA 1
ATOM 1712 C C . LEU A 1 214 ? -0.689 8.652 22.544 1.00 96.38 214 LEU A C 1
ATOM 1714 O O . LEU A 1 214 ? -1.802 9.103 22.815 1.00 96.38 214 LEU A O 1
ATOM 1718 N N . LEU A 1 215 ? -0.240 8.559 21.289 1.00 97.44 215 LEU A N 1
ATOM 1719 C CA . LEU A 1 215 ? -1.075 8.894 20.144 1.00 97.44 215 LEU A CA 1
ATOM 1720 C C . LEU A 1 215 ? -2.289 7.958 20.063 1.00 97.44 215 LEU A C 1
ATOM 1722 O O . LEU A 1 215 ? -3.406 8.445 19.927 1.00 97.44 215 LEU A O 1
ATOM 1726 N N . ALA A 1 216 ? -2.100 6.645 20.212 1.00 97.88 216 ALA A N 1
ATOM 1727 C CA . ALA A 1 216 ? -3.191 5.670 20.181 1.00 97.88 216 ALA A CA 1
ATOM 1728 C C . ALA A 1 216 ? -4.248 5.940 21.266 1.00 97.88 216 ALA A C 1
ATOM 1730 O O . ALA A 1 216 ? -5.439 5.949 20.968 1.00 97.88 216 ALA A O 1
ATOM 1731 N N . GLN A 1 217 ? -3.817 6.245 22.495 1.00 97.38 217 GLN A N 1
ATOM 1732 C CA . GLN A 1 217 ? -4.701 6.636 23.600 1.00 97.38 217 GLN A CA 1
ATOM 1733 C C . GLN A 1 217 ? -5.509 7.896 23.272 1.00 97.38 217 GLN A C 1
ATOM 1735 O O . GLN A 1 217 ? -6.706 7.964 23.551 1.00 97.38 217 GLN A O 1
ATOM 1740 N N . ARG A 1 218 ? -4.874 8.901 22.656 1.00 96.88 218 ARG A N 1
ATOM 1741 C CA . ARG A 1 218 ? -5.557 10.135 22.242 1.00 96.88 218 ARG A CA 1
ATOM 1742 C C . ARG A 1 218 ? -6.599 9.863 21.157 1.00 96.88 218 ARG A C 1
ATOM 1744 O O . ARG A 1 218 ? -7.694 10.411 21.237 1.00 96.88 218 ARG A O 1
ATOM 1751 N N . ILE A 1 219 ? -6.268 9.023 20.178 1.00 98.06 219 ILE A N 1
ATOM 1752 C CA . ILE A 1 219 ? -7.177 8.626 19.095 1.00 98.06 219 ILE A CA 1
ATOM 1753 C C . ILE A 1 219 ? -8.387 7.877 19.656 1.00 98.06 219 ILE A C 1
ATOM 1755 O O . ILE A 1 219 ? -9.518 8.257 19.365 1.00 98.06 219 ILE A O 1
ATOM 1759 N N . ASP A 1 220 ? -8.164 6.873 20.502 1.00 97.81 220 ASP A N 1
ATOM 1760 C CA . ASP A 1 220 ? -9.237 6.104 21.142 1.00 97.81 220 ASP A CA 1
ATOM 1761 C C . ASP A 1 220 ? -10.131 6.994 22.023 1.00 97.81 220 ASP A C 1
ATOM 1763 O O . ASP A 1 220 ? -11.356 6.908 21.971 1.00 97.81 220 ASP A O 1
ATOM 1767 N N . SER A 1 221 ? -9.546 7.942 22.760 1.00 96.75 221 SER A N 1
ATOM 1768 C CA . SER A 1 221 ? -10.314 8.891 23.574 1.00 96.75 221 SER A CA 1
ATOM 1769 C C . SER A 1 221 ? -11.213 9.822 22.755 1.00 96.75 221 SER A C 1
ATOM 1771 O O . SER A 1 221 ? -12.264 10.212 23.258 1.00 96.75 221 SER A O 1
ATOM 1773 N N . ILE A 1 222 ? -10.796 10.238 21.555 1.00 96.19 222 ILE A N 1
ATOM 1774 C CA . ILE A 1 222 ? -11.557 11.192 20.729 1.00 96.19 222 ILE A CA 1
ATOM 1775 C C . ILE A 1 222 ? -12.557 10.464 19.825 1.00 96.19 222 ILE A C 1
ATOM 1777 O O . ILE A 1 222 ? -13.684 10.929 19.667 1.00 96.19 222 ILE A O 1
ATOM 1781 N N . PHE A 1 223 ? -12.148 9.344 19.228 1.00 96.94 223 PHE A N 1
ATOM 1782 C CA . PHE A 1 223 ? -12.896 8.668 18.165 1.00 96.94 223 PHE A CA 1
ATOM 1783 C C . PHE A 1 223 ? -13.334 7.244 18.527 1.00 96.94 223 PHE A C 1
ATOM 1785 O O . PHE A 1 223 ? -14.335 6.766 18.004 1.00 96.94 223 PHE A O 1
ATOM 1792 N N . GLY A 1 224 ? -12.604 6.563 19.415 1.00 94.75 224 GLY A N 1
ATOM 1793 C CA . GLY A 1 224 ? -12.839 5.161 19.790 1.00 94.75 224 GLY A CA 1
ATOM 1794 C C . GLY A 1 224 ? -13.743 4.957 21.010 1.00 94.75 224 GLY A C 1
ATOM 1795 O O . GLY A 1 224 ? -14.020 3.821 21.379 1.00 94.75 224 GLY A O 1
ATOM 1796 N N . ASN A 1 225 ? -14.237 6.035 21.631 1.00 94.19 225 ASN A N 1
ATOM 1797 C CA . ASN A 1 225 ? -15.024 6.008 22.874 1.00 94.19 225 ASN A CA 1
ATOM 1798 C C . ASN A 1 225 ? -14.293 5.375 24.076 1.00 94.19 225 ASN A C 1
ATOM 1800 O O . ASN A 1 225 ? -14.944 4.904 25.009 1.00 94.19 225 ASN A O 1
ATOM 1804 N N . GLY A 1 226 ? -12.956 5.367 24.077 1.00 93.81 226 GLY A N 1
ATOM 1805 C CA . GLY A 1 226 ? -12.166 4.825 25.186 1.00 93.81 226 GLY A CA 1
ATOM 1806 C C . GLY A 1 226 ? -12.241 3.300 25.312 1.00 93.81 226 GLY A C 1
ATOM 1807 O O . GLY A 1 226 ? -12.192 2.774 26.425 1.00 93.81 226 GLY A O 1
ATOM 1808 N N . GLN A 1 227 ? -12.410 2.583 24.199 1.00 94.81 227 GLN A N 1
ATOM 1809 C CA . GLN A 1 227 ? -12.529 1.121 24.188 1.00 94.81 227 GLN A CA 1
ATOM 1810 C C . GLN A 1 227 ? -11.185 0.399 24.361 1.00 94.81 227 GLN A C 1
ATOM 1812 O O . GLN A 1 227 ? -11.153 -0.828 24.485 1.00 94.81 227 GLN A O 1
ATOM 1817 N N . GLY A 1 228 ? -10.068 1.127 24.365 1.00 97.25 228 GLY A N 1
ATOM 1818 C CA . GLY A 1 228 ? -8.734 0.551 24.489 1.00 97.25 228 GLY A CA 1
ATOM 1819 C C . GLY A 1 228 ? -8.202 -0.038 23.182 1.00 97.25 228 GLY A C 1
ATOM 1820 O O . GLY A 1 228 ? -7.281 -0.860 23.210 1.00 97.25 228 GLY A O 1
ATOM 1821 N N . VAL A 1 229 ? -8.772 0.343 22.034 1.00 97.25 229 VAL A N 1
ATOM 1822 C CA . VAL A 1 229 ? -8.433 -0.215 20.717 1.00 97.25 229 VAL A CA 1
ATOM 1823 C C . VAL A 1 229 ? -8.191 0.902 19.708 1.00 97.25 229 VAL A C 1
ATOM 1825 O O . VAL A 1 229 ? -8.866 1.925 19.711 1.00 97.25 229 VAL A O 1
ATOM 1828 N N . VAL A 1 230 ? -7.233 0.684 18.812 1.00 98.12 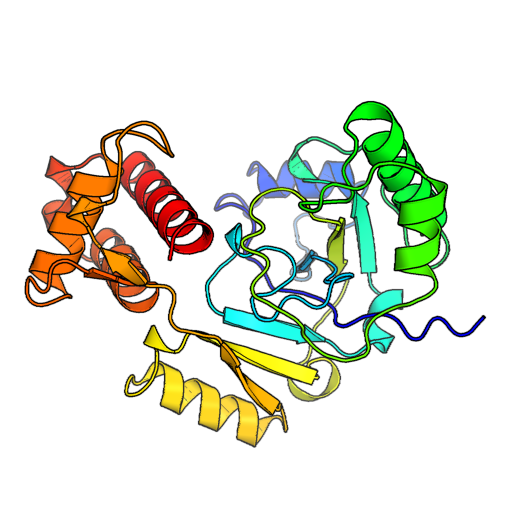230 VAL A N 1
ATOM 1829 C CA . VAL A 1 230 ? -7.016 1.528 17.636 1.00 98.12 230 VAL A CA 1
ATOM 1830 C C . VAL A 1 230 ? -7.025 0.666 16.372 1.00 98.12 230 VAL A C 1
ATOM 1832 O O . VAL A 1 230 ? -6.442 -0.419 16.358 1.00 98.12 230 VAL A O 1
ATOM 1835 N N . ASN A 1 231 ? -7.692 1.139 15.320 1.00 97.50 231 ASN A N 1
ATOM 1836 C CA . ASN A 1 231 ? -7.776 0.478 14.015 1.00 97.50 231 ASN A CA 1
ATOM 1837 C C . ASN A 1 231 ? -7.541 1.483 12.869 1.00 97.50 231 ASN A C 1
ATOM 1839 O O . ASN A 1 231 ? -7.320 2.677 13.107 1.00 97.50 231 ASN A O 1
ATOM 1843 N N . ALA A 1 232 ? -7.562 1.004 11.623 1.00 95.81 232 ALA A N 1
ATOM 1844 C CA . ALA A 1 232 ? -7.268 1.833 10.454 1.00 95.81 232 ALA A CA 1
ATOM 1845 C C . ALA A 1 232 ? -8.241 3.016 10.289 1.00 95.81 232 ALA A C 1
ATOM 1847 O O . ALA A 1 232 ? -7.803 4.137 10.014 1.00 95.81 232 ALA A O 1
ATOM 1848 N N . PHE A 1 233 ? -9.542 2.789 10.499 1.00 96.88 233 PHE A N 1
ATOM 1849 C CA . PHE A 1 233 ? -10.563 3.834 10.413 1.00 96.88 233 PHE A CA 1
ATOM 1850 C C . PHE A 1 233 ? -10.322 4.969 11.419 1.00 96.88 233 PHE A C 1
ATOM 1852 O O . PHE A 1 233 ? -10.279 6.139 11.027 1.00 96.88 233 PHE A O 1
ATOM 1859 N N . LEU A 1 234 ? -10.072 4.638 12.691 1.00 98.12 234 LEU A N 1
ATOM 1860 C CA . LEU A 1 234 ? -9.805 5.630 13.739 1.00 98.12 234 LEU A CA 1
ATOM 1861 C C . LEU A 1 234 ? -8.521 6.433 13.462 1.00 98.12 234 LEU A C 1
ATOM 1863 O O . LEU A 1 234 ? -8.489 7.649 13.664 1.00 98.12 234 LEU A O 1
ATOM 1867 N N . ILE A 1 235 ? -7.471 5.783 12.942 1.00 97.44 235 ILE A N 1
ATOM 1868 C CA . ILE A 1 235 ? -6.237 6.470 12.516 1.00 97.44 235 ILE A CA 1
ATOM 1869 C C . ILE A 1 235 ? -6.530 7.450 11.375 1.00 97.44 235 ILE A C 1
ATOM 1871 O O . ILE A 1 235 ? -6.036 8.579 11.395 1.00 97.44 235 ILE A O 1
ATOM 1875 N N . GLY A 1 236 ? -7.352 7.051 10.401 1.00 94.69 236 GLY A N 1
ATOM 1876 C CA . GLY A 1 236 ? -7.780 7.921 9.304 1.00 94.69 236 GLY A CA 1
ATOM 1877 C C . GLY A 1 236 ? -8.550 9.151 9.794 1.00 94.69 236 GLY A C 1
ATOM 1878 O O . GLY A 1 236 ? -8.264 10.271 9.361 1.00 94.69 236 GLY A O 1
ATOM 1879 N N . GLN A 1 237 ? -9.472 8.969 10.746 1.00 96.19 237 GLN A N 1
ATOM 1880 C CA . GLN A 1 237 ? -10.192 10.079 11.379 1.00 96.19 237 GLN A CA 1
ATOM 1881 C C . GLN A 1 237 ? -9.238 11.045 12.085 1.00 96.19 237 GLN A C 1
ATOM 1883 O O . GLN A 1 237 ? -9.321 12.253 11.867 1.00 96.19 237 GLN A O 1
ATOM 1888 N N . ALA A 1 238 ? -8.283 10.519 12.853 1.00 96.62 238 ALA A N 1
ATOM 1889 C CA . ALA A 1 238 ? -7.278 11.328 13.531 1.00 96.62 238 ALA A CA 1
ATOM 1890 C C . ALA A 1 238 ? -6.368 12.083 12.558 1.00 96.62 238 ALA A C 1
ATOM 1892 O O . ALA A 1 238 ? -6.114 13.267 12.756 1.00 96.62 238 ALA A O 1
ATOM 1893 N N . SER A 1 239 ? -5.923 11.436 11.476 1.00 94.81 239 SER A N 1
ATOM 1894 C CA . SER A 1 239 ? -5.121 12.094 10.439 1.00 94.81 239 SER A CA 1
ATOM 1895 C C . SER A 1 239 ? -5.854 13.292 9.841 1.00 94.81 239 SER A C 1
ATOM 1897 O O . SER A 1 239 ? -5.252 14.346 9.657 1.00 94.81 239 SER A O 1
ATOM 1899 N N . ARG A 1 240 ? -7.154 13.145 9.556 1.00 93.44 240 ARG A N 1
ATOM 1900 C CA . ARG A 1 240 ? -7.990 14.241 9.050 1.00 93.44 240 ARG A CA 1
ATOM 1901 C C . ARG A 1 240 ? -8.176 15.341 10.098 1.00 93.44 240 ARG A C 1
ATOM 1903 O O . ARG A 1 240 ? -8.104 16.517 9.757 1.00 93.44 240 ARG A O 1
ATOM 1910 N N . ASP A 1 241 ? -8.427 14.976 11.352 1.00 95.56 241 ASP A N 1
ATOM 1911 C CA . ASP A 1 241 ? -8.662 15.937 12.436 1.00 95.56 241 ASP A CA 1
ATOM 1912 C C . ASP A 1 241 ? -7.404 16.747 12.780 1.00 95.56 241 ASP A C 1
ATOM 1914 O O . ASP A 1 241 ? -7.518 17.936 13.050 1.00 95.56 241 ASP A O 1
ATOM 1918 N N . ILE A 1 242 ? -6.209 16.157 12.672 1.00 93.12 242 ILE A N 1
ATOM 1919 C CA . ILE A 1 242 ? -4.925 16.866 12.818 1.00 93.12 242 ILE A CA 1
ATOM 1920 C C . ILE A 1 242 ? -4.782 17.991 11.788 1.00 93.12 242 ILE A C 1
ATOM 1922 O O . ILE A 1 242 ? -4.288 19.067 12.122 1.00 93.12 242 ILE A O 1
ATOM 1926 N N . ASP A 1 243 ? -5.200 17.755 10.543 1.00 89.38 243 ASP A N 1
ATOM 1927 C CA . ASP A 1 243 ? -5.115 18.768 9.489 1.00 89.38 243 ASP A CA 1
ATOM 1928 C C . ASP A 1 243 ? -6.192 19.857 9.641 1.00 89.38 243 ASP A C 1
ATOM 1930 O O . ASP A 1 243 ? -5.929 21.019 9.328 1.00 89.38 243 ASP A O 1
ATOM 1934 N N . LEU A 1 244 ? -7.388 19.505 10.129 1.00 93.12 244 LEU A N 1
ATOM 1935 C CA . LEU A 1 244 ? -8.501 20.446 10.313 1.00 93.12 244 LEU A CA 1
ATOM 1936 C C . LEU A 1 244 ? -8.413 21.264 11.612 1.00 93.12 244 LEU A C 1
ATOM 1938 O O . LEU A 1 244 ? -8.831 22.420 11.623 1.00 93.12 244 LEU A O 1
ATOM 1942 N N . TYR A 1 245 ? -7.896 20.668 12.688 1.00 94.75 245 TYR A N 1
ATOM 1943 C CA . TYR A 1 245 ? -7.897 21.211 14.053 1.00 94.75 245 TYR A CA 1
ATOM 1944 C C . TYR A 1 245 ? -6.546 20.973 14.757 1.00 94.75 245 TYR A C 1
ATOM 1946 O O . TYR A 1 245 ? -6.484 20.293 15.792 1.00 94.75 245 TYR A O 1
ATOM 1954 N N . PRO A 1 246 ? -5.428 21.488 14.211 1.00 92.88 246 PRO A N 1
ATOM 1955 C CA . PRO A 1 246 ? -4.078 21.196 14.705 1.00 92.88 246 PRO A CA 1
ATOM 1956 C C . PRO A 1 246 ? -3.863 21.561 16.184 1.00 92.88 246 PRO A C 1
ATOM 1958 O O . PRO A 1 246 ? -3.070 20.919 16.877 1.00 92.88 246 PRO A O 1
ATOM 1961 N N . GLU A 1 247 ? -4.591 22.547 16.708 1.00 93.50 247 GLU A N 1
ATOM 1962 C CA . GLU A 1 247 ? -4.537 22.976 18.107 1.00 93.50 247 GLU A CA 1
ATOM 1963 C C . GLU A 1 247 ? -4.923 21.869 19.099 1.00 93.50 247 GLU A C 1
ATOM 1965 O O . GLU A 1 247 ? -4.368 21.813 20.198 1.00 93.50 247 GLU A O 1
ATOM 1970 N N . LYS A 1 248 ? -5.802 20.933 18.709 1.00 92.69 248 LYS A N 1
ATOM 1971 C CA . LYS A 1 248 ? -6.210 19.798 19.560 1.00 92.69 248 LYS A CA 1
ATOM 1972 C C . LYS A 1 248 ? -5.097 18.767 19.774 1.00 92.69 248 LYS A C 1
ATOM 1974 O O . LYS A 1 248 ? -5.204 17.940 20.689 1.00 92.69 248 LYS A O 1
ATOM 1979 N N . TRP A 1 249 ? -4.063 18.815 18.933 1.00 95.31 249 TRP A N 1
ATOM 1980 C CA . TRP A 1 249 ? -2.976 17.835 18.842 1.00 95.31 249 TRP A CA 1
ATOM 1981 C C . TRP A 1 249 ? -1.599 18.428 19.163 1.00 95.31 249 TRP A C 1
ATOM 1983 O O . TRP A 1 249 ? -0.620 17.689 19.273 1.00 95.31 249 TRP A O 1
ATOM 1993 N N . ALA A 1 250 ? -1.516 19.747 19.359 1.00 91.56 250 ALA A N 1
ATOM 1994 C CA . ALA A 1 250 ? -0.266 20.484 19.544 1.00 91.56 250 ALA A CA 1
ATOM 1995 C C . ALA A 1 250 ? 0.572 20.016 20.750 1.00 91.56 250 ALA A C 1
ATOM 1997 O O . ALA A 1 250 ? 1.787 20.200 20.773 1.00 91.56 250 ALA A O 1
ATOM 1998 N N . ASN A 1 251 ? -0.052 19.381 21.746 1.00 93.31 251 ASN A N 1
ATOM 1999 C CA . ASN A 1 251 ? 0.637 18.815 22.908 1.00 93.31 251 ASN A CA 1
ATOM 2000 C C . ASN A 1 251 ? 1.430 17.530 22.593 1.00 93.31 251 ASN A C 1
ATOM 2002 O O . ASN A 1 251 ? 2.309 17.155 23.368 1.00 93.31 251 ASN A O 1
ATOM 2006 N N . LEU A 1 252 ? 1.118 16.843 21.491 1.00 93.25 252 LEU A N 1
ATOM 2007 C CA . LEU A 1 252 ? 1.802 15.617 21.074 1.00 93.25 252 LEU A CA 1
ATOM 2008 C C . LEU A 1 252 ? 2.975 15.890 20.130 1.00 93.25 252 LEU A C 1
ATOM 2010 O O . LEU A 1 252 ? 3.929 15.112 20.119 1.00 93.25 252 LEU A O 1
ATOM 2014 N N . GLY A 1 253 ? 2.936 16.988 19.377 1.00 93.06 253 GLY A N 1
ATOM 2015 C CA . GLY A 1 253 ? 4.021 17.405 18.497 1.00 93.06 253 GLY A CA 1
ATOM 2016 C C . GLY A 1 253 ? 3.598 18.492 17.517 1.00 93.06 253 GLY A C 1
ATOM 2017 O O . GLY A 1 253 ? 2.433 18.883 17.449 1.00 93.06 253 GLY A O 1
ATOM 2018 N N . ASN A 1 254 ? 4.561 18.972 16.735 1.00 92.56 254 ASN A N 1
ATOM 2019 C CA . ASN A 1 254 ? 4.288 19.862 15.611 1.00 92.56 254 ASN A CA 1
ATOM 2020 C C . ASN A 1 254 ? 3.694 19.091 14.411 1.00 92.56 254 ASN A C 1
ATOM 2022 O O . ASN A 1 254 ? 3.627 17.861 14.407 1.00 92.56 254 ASN A O 1
ATOM 2026 N N . LYS A 1 255 ? 3.291 19.811 13.358 1.00 88.00 255 LYS A N 1
ATOM 2027 C CA . LYS A 1 255 ? 2.648 19.229 12.167 1.00 88.00 255 LYS A CA 1
ATOM 2028 C C . LYS A 1 255 ? 3.469 18.119 11.494 1.00 88.00 255 LYS A C 1
ATOM 2030 O O . LYS A 1 255 ? 2.908 17.106 11.079 1.00 88.00 255 LYS A O 1
ATOM 2035 N N . GLU A 1 256 ? 4.782 18.293 11.375 1.00 87.62 256 GLU A N 1
ATOM 2036 C CA . GLU A 1 256 ? 5.665 17.305 10.741 1.00 87.62 256 GLU A CA 1
ATOM 2037 C C . GLU A 1 256 ? 5.812 16.050 11.606 1.00 87.62 256 GLU A C 1
ATOM 2039 O O . GLU A 1 256 ? 5.712 14.929 11.103 1.00 87.62 256 GLU A O 1
ATOM 2044 N N . GLN A 1 257 ? 5.971 16.238 12.918 1.00 93.31 257 GLN A N 1
ATOM 2045 C CA . GLN A 1 257 ? 6.038 15.151 13.892 1.00 93.31 257 GLN A CA 1
ATOM 2046 C C . GLN A 1 257 ? 4.736 14.354 13.924 1.00 93.31 257 GLN A C 1
ATOM 2048 O O . GLN A 1 257 ? 4.776 13.133 13.822 1.00 93.31 257 GLN A O 1
ATOM 2053 N N . LEU A 1 258 ? 3.585 15.026 13.996 1.00 93.06 258 LEU A N 1
ATOM 2054 C CA . LEU A 1 258 ? 2.270 14.381 13.991 1.00 93.06 258 LEU A CA 1
ATOM 2055 C C . LEU A 1 258 ? 2.036 13.581 12.711 1.00 93.06 258 LEU A C 1
ATOM 2057 O O . LEU A 1 258 ? 1.574 12.444 12.773 1.00 93.06 258 LEU A O 1
ATOM 2061 N N . PHE A 1 259 ? 2.423 14.123 11.555 1.00 88.69 259 PHE A N 1
ATOM 2062 C CA . PHE A 1 259 ? 2.364 13.379 10.300 1.00 88.69 259 PHE A CA 1
ATOM 2063 C C . PHE A 1 259 ? 3.217 12.105 10.346 1.00 88.69 259 PHE A C 1
ATOM 2065 O O . PHE A 1 259 ? 2.774 11.045 9.902 1.00 88.69 259 PHE A O 1
ATOM 2072 N N . GLN A 1 260 ? 4.425 12.186 10.905 1.00 90.69 260 GLN A N 1
ATOM 2073 C CA . GLN A 1 260 ? 5.278 11.016 11.070 1.00 90.69 260 GLN A CA 1
ATOM 2074 C C . GLN A 1 260 ? 4.695 10.018 12.082 1.00 90.69 260 GLN A C 1
ATOM 2076 O O . GLN A 1 260 ? 4.727 8.814 11.826 1.00 90.69 260 GLN A O 1
ATOM 2081 N N . TYR A 1 261 ? 4.105 10.493 13.180 1.00 95.50 261 TYR A N 1
ATOM 2082 C CA . TYR A 1 261 ? 3.463 9.644 14.181 1.00 95.50 261 TYR A CA 1
ATOM 2083 C C . TYR A 1 261 ? 2.235 8.920 13.622 1.00 95.50 261 TYR A C 1
ATOM 2085 O O . TYR A 1 261 ? 2.063 7.743 13.919 1.00 95.50 261 TYR A O 1
ATOM 2093 N N . ILE A 1 262 ? 1.445 9.555 12.747 1.00 95.19 262 ILE A N 1
ATOM 2094 C CA . ILE A 1 262 ? 0.328 8.906 12.039 1.00 95.19 262 ILE A CA 1
ATOM 2095 C C . ILE A 1 262 ? 0.818 7.758 11.143 1.00 95.19 262 ILE A C 1
ATOM 2097 O O . ILE A 1 262 ? 0.245 6.669 11.159 1.00 95.19 262 ILE A O 1
ATOM 2101 N N . LYS A 1 263 ? 1.926 7.939 10.413 1.00 92.38 263 LYS A N 1
ATOM 2102 C CA . LYS A 1 263 ? 2.528 6.828 9.650 1.00 92.38 263 LYS A CA 1
ATOM 2103 C C . LYS A 1 263 ? 3.008 5.711 10.569 1.00 92.38 263 LYS A C 1
ATOM 2105 O O . LYS A 1 263 ? 2.820 4.535 10.291 1.00 92.38 263 LYS A O 1
ATOM 2110 N N . GLN A 1 264 ? 3.653 6.077 11.668 1.00 95.69 264 GLN A N 1
ATOM 2111 C CA . GLN A 1 264 ? 4.239 5.128 12.603 1.00 95.69 264 GLN A CA 1
ATOM 2112 C C . GLN A 1 264 ? 3.191 4.313 13.370 1.00 95.69 264 GLN A C 1
ATOM 2114 O O . GLN A 1 264 ? 3.378 3.105 13.533 1.00 95.69 264 GLN A O 1
ATOM 2119 N N . ILE A 1 265 ? 2.081 4.925 13.798 1.00 97.06 265 ILE A N 1
ATOM 2120 C CA . ILE A 1 265 ? 0.966 4.186 14.400 1.00 97.06 265 ILE A CA 1
ATOM 2121 C C . ILE A 1 265 ? 0.296 3.282 13.366 1.00 97.06 265 ILE A C 1
ATOM 2123 O O . ILE A 1 265 ? 0.026 2.128 13.690 1.00 97.06 265 ILE A O 1
ATOM 2127 N N . TRP A 1 266 ? 0.148 3.731 12.112 1.00 96.00 266 TRP A N 1
ATOM 2128 C CA . TRP A 1 266 ? -0.296 2.851 11.031 1.00 96.00 266 TRP A CA 1
ATOM 2129 C C . TRP A 1 266 ? 0.632 1.644 10.868 1.00 96.00 266 TRP A C 1
ATOM 2131 O O . TRP A 1 266 ? 0.158 0.519 10.914 1.00 96.00 266 TRP A O 1
ATOM 2141 N N . HIS A 1 267 ? 1.953 1.836 10.782 1.00 95.31 267 HIS A N 1
ATOM 2142 C CA . HIS A 1 267 ? 2.901 0.717 10.685 1.00 95.31 267 HIS A CA 1
ATOM 2143 C C . HIS A 1 267 ? 2.792 -0.251 11.873 1.00 95.31 267 HIS A C 1
ATOM 2145 O O . HIS A 1 267 ? 2.998 -1.450 11.713 1.00 95.31 267 HIS A O 1
ATOM 2151 N N . THR A 1 268 ? 2.494 0.269 13.065 1.00 97.12 268 THR A N 1
ATOM 2152 C CA . THR A 1 268 ? 2.332 -0.530 14.288 1.00 97.12 268 THR A CA 1
ATOM 2153 C C . THR A 1 268 ? 1.068 -1.381 14.218 1.00 97.12 268 THR A C 1
ATOM 2155 O O . THR A 1 268 ? 1.138 -2.588 14.438 1.00 97.12 268 THR A O 1
ATOM 2158 N N . VAL A 1 269 ? -0.064 -0.789 13.831 1.00 96.75 269 VAL A N 1
ATOM 2159 C CA . VAL A 1 269 ? -1.328 -1.513 13.624 1.00 96.75 269 VAL A CA 1
ATOM 2160 C C . VAL A 1 269 ? -1.223 -2.498 12.456 1.00 96.75 269 VAL A C 1
ATOM 2162 O O . VAL A 1 269 ? -1.650 -3.636 12.585 1.00 96.75 269 VAL A O 1
ATOM 2165 N N . ALA A 1 270 ? -0.581 -2.113 11.354 1.00 94.06 270 ALA A N 1
ATOM 2166 C CA . ALA A 1 270 ? -0.364 -2.963 10.186 1.00 94.06 270 ALA A CA 1
ATOM 2167 C C . ALA A 1 270 ? 0.457 -4.224 10.483 1.00 94.06 270 ALA A C 1
ATOM 2169 O O . ALA A 1 270 ? 0.236 -5.259 9.857 1.00 94.06 270 ALA A O 1
ATOM 2170 N N . TYR A 1 271 ? 1.404 -4.132 11.418 1.00 95.06 271 TYR A N 1
ATOM 2171 C CA . TYR A 1 271 ? 2.301 -5.233 11.755 1.00 95.06 271 TYR A CA 1
ATOM 2172 C C . TYR A 1 271 ? 1.778 -6.116 12.895 1.00 95.06 271 TYR A C 1
ATOM 2174 O O . TYR A 1 271 ? 1.941 -7.333 12.844 1.00 95.06 271 TYR A O 1
ATOM 2182 N N . PHE A 1 272 ? 1.170 -5.527 13.930 1.00 95.25 272 PHE A N 1
ATOM 2183 C CA . PHE A 1 272 ? 0.747 -6.263 15.131 1.00 95.25 272 PHE A CA 1
ATOM 2184 C C . PHE A 1 272 ? -0.753 -6.556 15.210 1.00 95.25 272 PHE A C 1
ATOM 2186 O O . PHE A 1 272 ? -1.135 -7.432 15.988 1.00 95.25 272 PHE A O 1
ATOM 2193 N N . GLY A 1 273 ? -1.576 -5.814 14.469 1.00 89.88 273 GLY A N 1
ATOM 2194 C CA . GLY A 1 273 ? -3.031 -5.950 14.475 1.00 89.88 273 GLY A CA 1
ATOM 2195 C C . GLY A 1 273 ? -3.576 -7.025 13.552 1.00 89.88 273 GLY A C 1
ATOM 2196 O O . GLY A 1 273 ? -2.804 -7.876 13.035 1.00 89.88 273 GLY A O 1
#